Protein AF-A0A7S2C8V1-F1 (afdb_monomer_lite)

Foldseek 3Di:
DPPPHLLCCLAVPCLHVCVVVLVPDPAADEREDADDDPPVVVVSSVVSNCVRQNFDADPVGATHGPRSYAYEYEYPDDPVSVCRNVVVCVVVRHDPVRYDYHYDCRVPPVDDCQQQVKDKFWQWWQFLNDIDGDWDQDPVCNLRTDAHADWFFFADPNDTDIDGNPPDDPVRGPDDDQDDDHDGPDDDDPVRLQVQVPPPDDDDDDDDDDDDDPPDPCPDVCNVDDVVVVVVVVVDPPRTDDIDMDIDRSGHNDPDDDDGD

pLDDT: mean 87.23, std 15.44, range [31.08, 98.62]

Radius of gyration: 26.36 Å; chains: 1; bounding box: 55×41×74 Å

Organism: NCBI:txid327968

Structure (mmCIF, N/CA/C/O backbone):
data_AF-A0A7S2C8V1-F1
#
_entry.id   AF-A0A7S2C8V1-F1
#
loop_
_atom_site.group_PDB
_atom_site.id
_atom_site.type_symbol
_atom_site.label_atom_id
_atom_site.label_alt_id
_atom_site.label_comp_id
_atom_site.label_asym_id
_atom_site.label_entity_id
_atom_site.label_seq_id
_atom_site.pdbx_PDB_ins_code
_atom_site.Cartn_x
_atom_site.Cartn_y
_atom_site.Cartn_z
_atom_site.occupancy
_atom_site.B_iso_or_equiv
_atom_site.auth_seq_id
_atom_site.auth_comp_id
_atom_site.auth_asym_id
_atom_site.auth_atom_id
_atom_site.pdbx_PDB_model_num
ATOM 1 N N . SER A 1 1 ? -20.271 1.710 14.250 1.00 85.75 1 SER A N 1
ATOM 2 C CA . SER A 1 1 ? -20.978 1.846 15.547 1.00 85.75 1 SER A CA 1
ATOM 3 C C . SER A 1 1 ? -21.339 3.292 15.858 1.00 85.75 1 SER A C 1
ATOM 5 O O . SER A 1 1 ? -21.713 3.603 16.977 1.00 85.75 1 SER A O 1
ATOM 7 N N . ASP A 1 2 ? -21.262 4.165 14.867 1.00 90.56 2 ASP A N 1
ATOM 8 C CA . ASP A 1 2 ? -21.280 5.619 14.964 1.00 90.56 2 ASP A CA 1
ATOM 9 C C . ASP A 1 2 ? -22.398 6.229 14.110 1.00 90.56 2 ASP A C 1
ATOM 11 O O . ASP A 1 2 ? -22.375 7.411 13.810 1.00 90.56 2 ASP A O 1
ATOM 15 N N . SER A 1 3 ? -23.417 5.441 13.748 1.00 95.69 3 SER A N 1
ATOM 16 C CA . SER A 1 3 ? -24.571 5.935 12.985 1.00 95.69 3 SER A CA 1
ATOM 17 C C . SER A 1 3 ? -25.311 7.086 13.679 1.00 95.69 3 SER A C 1
ATOM 19 O O . SER A 1 3 ? -26.006 7.841 13.009 1.00 95.69 3 SER A O 1
ATOM 21 N N . TYR A 1 4 ? -25.182 7.201 15.007 1.00 95.75 4 TYR A N 1
ATOM 22 C CA . TYR A 1 4 ? -25.776 8.279 15.801 1.00 95.75 4 TYR A CA 1
ATOM 23 C C . TYR A 1 4 ? -24.785 8.834 16.829 1.00 95.75 4 TYR A C 1
ATOM 25 O O . TYR A 1 4 ? -24.512 10.026 16.838 1.00 95.75 4 TYR A O 1
ATOM 33 N N . ASP A 1 5 ? -24.250 7.967 17.696 1.00 97.00 5 ASP A N 1
ATOM 34 C CA . ASP A 1 5 ? -23.293 8.337 18.744 1.00 97.00 5 ASP A CA 1
ATOM 35 C C . ASP A 1 5 ? -22.413 7.128 19.091 1.00 97.00 5 ASP A C 1
ATOM 37 O O . ASP A 1 5 ? -22.879 6.121 19.639 1.00 97.00 5 ASP A O 1
ATOM 41 N N . ILE A 1 6 ? -21.131 7.226 18.743 1.00 97.69 6 ILE A N 1
ATOM 42 C CA . ILE A 1 6 ? -20.141 6.170 18.959 1.00 97.69 6 ILE A CA 1
ATOM 43 C C . ILE A 1 6 ? -19.819 5.944 20.437 1.00 97.69 6 ILE A C 1
ATOM 45 O O . ILE A 1 6 ? -19.605 4.800 20.845 1.00 97.69 6 ILE A O 1
ATOM 49 N N . PHE A 1 7 ? -19.808 6.997 21.255 1.00 97.88 7 PHE A N 1
ATOM 50 C CA . PHE A 1 7 ? -19.470 6.895 22.673 1.00 97.88 7 PHE A CA 1
ATOM 51 C C . PHE A 1 7 ? -20.599 6.217 23.430 1.00 97.88 7 PHE A C 1
ATOM 53 O O . PHE A 1 7 ? -20.355 5.252 24.159 1.00 97.88 7 PHE A O 1
ATOM 60 N N . LYS A 1 8 ? -21.842 6.627 23.152 1.00 97.69 8 LYS A N 1
ATOM 61 C CA . LYS A 1 8 ? -23.031 5.954 23.676 1.00 97.69 8 LYS A CA 1
ATOM 62 C C . LYS A 1 8 ? -23.061 4.482 23.277 1.00 97.69 8 LYS A C 1
ATOM 64 O O . LYS A 1 8 ? -23.311 3.618 24.117 1.00 97.69 8 LYS A O 1
ATOM 69 N N . ALA A 1 9 ? -22.756 4.173 22.015 1.00 98.00 9 ALA A N 1
ATOM 70 C CA . ALA A 1 9 ? -22.704 2.789 21.560 1.00 98.00 9 ALA A CA 1
ATOM 71 C C . ALA A 1 9 ? -21.662 1.962 22.330 1.00 98.00 9 ALA A C 1
ATOM 73 O O . ALA A 1 9 ? -21.952 0.832 22.721 1.00 98.00 9 ALA A O 1
ATOM 74 N N . CYS A 1 10 ? -20.479 2.522 22.591 1.00 98.06 10 CYS A N 1
ATOM 75 C CA . CYS A 1 10 ? -19.440 1.862 23.381 1.00 98.06 10 CYS A CA 1
ATOM 76 C C . CYS A 1 10 ? -19.853 1.656 24.844 1.00 98.06 10 CYS A C 1
ATOM 78 O O . CYS A 1 10 ? -19.675 0.559 25.371 1.00 98.06 10 CYS A O 1
ATOM 80 N N . GLU A 1 11 ? -20.418 2.672 25.497 1.00 97.75 11 GLU A N 1
ATOM 81 C CA . GLU A 1 11 ? -20.670 2.644 26.941 1.00 97.75 11 GLU A CA 1
ATOM 82 C C . GLU A 1 11 ? -21.986 1.959 27.321 1.00 97.75 11 GLU A C 1
ATOM 84 O O . GLU A 1 11 ? -22.010 1.151 28.254 1.00 97.75 11 GLU A O 1
ATOM 89 N N . GLU A 1 12 ? -23.078 2.269 26.625 1.00 98.00 12 GLU A N 1
ATOM 90 C CA . GLU A 1 12 ? -24.427 1.820 26.988 1.00 98.00 12 GLU A CA 1
ATOM 91 C C . GLU A 1 12 ? -24.833 0.536 26.263 1.00 98.00 12 GLU A C 1
ATOM 93 O O . GLU A 1 12 ? -25.509 -0.314 26.845 1.00 98.00 12 GLU A O 1
ATOM 98 N N . TYR A 1 13 ? -24.413 0.355 25.009 1.00 98.00 13 TYR A N 1
ATOM 99 C CA . TYR A 1 13 ? -24.810 -0.818 24.229 1.00 98.00 13 TYR A CA 1
ATOM 100 C C . TYR A 1 13 ? -23.779 -1.932 24.351 1.00 98.00 13 TYR A C 1
ATOM 102 O O . TYR A 1 13 ? -24.053 -2.940 24.997 1.00 98.00 13 TYR A O 1
ATOM 110 N N . TRP A 1 14 ? -22.579 -1.756 23.794 1.00 97.81 14 TRP A N 1
ATOM 111 C CA . TRP A 1 14 ? -21.550 -2.798 23.809 1.00 97.81 14 TRP A CA 1
ATOM 112 C C . TRP A 1 14 ? -21.059 -3.079 25.229 1.00 97.81 14 TRP A C 1
ATOM 114 O O . TRP A 1 14 ? -21.056 -4.225 25.658 1.00 97.81 14 TRP A O 1
ATOM 124 N N . GLY A 1 15 ? -20.704 -2.040 25.984 1.00 97.12 15 GLY A N 1
ATOM 125 C CA . GLY A 1 15 ? -20.150 -2.165 27.330 1.00 97.12 15 GLY A CA 1
ATOM 126 C C . GLY A 1 15 ? -21.162 -2.392 28.452 1.00 97.12 15 GLY A C 1
ATOM 127 O O . GLY A 1 15 ? -20.739 -2.591 29.588 1.00 97.12 15 GLY A O 1
ATOM 128 N N . THR A 1 16 ? -22.470 -2.366 28.166 1.00 97.44 16 THR A N 1
ATOM 129 C CA . THR A 1 16 ? -23.512 -2.602 29.180 1.00 97.44 16 THR A CA 1
ATOM 130 C C . THR A 1 16 ? -24.591 -3.558 28.663 1.00 97.44 16 THR A C 1
ATOM 132 O O . THR A 1 16 ? -24.552 -4.737 29.002 1.00 97.44 16 THR A O 1
ATOM 135 N N . ALA A 1 17 ? -25.524 -3.105 27.817 1.00 97.81 17 ALA A N 1
ATOM 136 C CA . ALA A 1 17 ? -26.705 -3.894 27.439 1.00 97.81 17 ALA A CA 1
ATOM 137 C C . ALA A 1 17 ? -26.384 -5.226 26.731 1.00 97.81 17 ALA A C 1
ATOM 139 O O . ALA A 1 17 ? -27.117 -6.201 26.872 1.00 97.81 17 ALA A O 1
ATOM 140 N N . LEU A 1 18 ? -25.292 -5.268 25.965 1.00 97.94 18 LEU A N 1
ATOM 141 C CA . LEU A 1 18 ? -24.879 -6.418 25.157 1.00 97.94 18 LEU A CA 1
ATOM 142 C C . LEU A 1 18 ? -23.576 -7.056 25.653 1.00 97.94 18 LEU A C 1
ATOM 144 O O . LEU A 1 18 ? -23.090 -7.997 25.022 1.00 97.94 18 LEU A O 1
ATOM 148 N N . LYS A 1 19 ? -23.020 -6.574 26.773 1.00 97.75 19 LYS A N 1
ATOM 149 C CA . LYS A 1 19 ? -21.709 -6.990 27.289 1.00 97.75 19 LYS A CA 1
ATOM 150 C C . LYS A 1 19 ? -21.642 -8.494 27.538 1.00 97.75 19 LYS A C 1
ATOM 152 O O . LYS A 1 19 ? -20.756 -9.158 27.010 1.00 97.75 19 LYS A O 1
ATOM 157 N N . ASP A 1 20 ? -22.635 -9.040 28.230 1.00 97.56 20 ASP A N 1
ATOM 158 C CA . ASP A 1 20 ? -22.738 -10.473 28.515 1.00 97.56 20 ASP A CA 1
ATOM 159 C C . ASP A 1 20 ? -22.695 -11.341 27.249 1.00 97.56 20 ASP A C 1
ATOM 161 O O . ASP A 1 20 ? -22.050 -12.387 27.217 1.00 97.56 20 ASP A O 1
ATOM 165 N N . ILE A 1 21 ? -23.367 -10.898 26.183 1.00 97.31 21 ILE A N 1
ATOM 166 C CA . ILE A 1 21 ? -23.404 -11.600 24.891 1.00 97.31 21 ILE A CA 1
ATOM 167 C C . ILE A 1 21 ? -22.055 -11.461 24.166 1.00 97.31 21 ILE A C 1
ATOM 169 O O . ILE A 1 21 ? -21.694 -12.306 23.344 1.00 97.31 21 ILE A O 1
ATOM 173 N N . ILE A 1 22 ? -21.310 -10.380 24.418 1.00 97.44 22 ILE A N 1
ATOM 174 C CA . ILE A 1 22 ? -19.956 -10.171 23.890 1.00 97.44 22 ILE A CA 1
ATOM 175 C C . ILE A 1 22 ? -18.944 -11.068 24.584 1.00 97.44 22 ILE A C 1
ATOM 177 O O . ILE A 1 22 ? -18.147 -11.699 23.901 1.00 97.44 22 ILE A O 1
ATOM 181 N N . GLU A 1 23 ? -19.001 -11.181 25.903 1.00 96.69 23 GLU A N 1
ATOM 182 C CA . GLU A 1 23 ? -18.036 -11.974 26.666 1.00 96.69 23 GLU A CA 1
ATOM 183 C C . GLU A 1 23 ? -18.240 -13.486 26.507 1.00 96.69 23 GLU A C 1
ATOM 185 O O . GLU A 1 23 ? -17.271 -14.238 26.556 1.00 96.69 23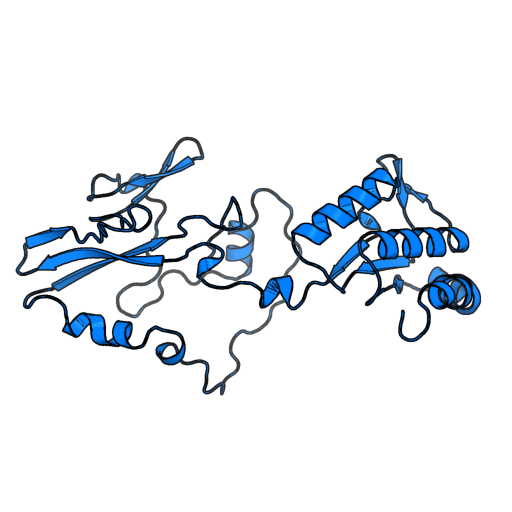 GLU A O 1
ATOM 190 N N . LYS A 1 24 ? -19.481 -13.943 26.287 1.00 96.19 24 LYS A N 1
ATOM 191 C CA . LYS A 1 24 ? -19.826 -15.377 26.239 1.00 96.19 24 LYS A CA 1
ATOM 192 C C . LYS A 1 24 ? -19.757 -16.015 24.844 1.00 96.19 24 LYS A C 1
ATOM 194 O O . LYS A 1 24 ? -19.999 -17.215 24.728 1.00 96.19 24 LYS A O 1
ATOM 199 N N . ARG A 1 25 ? -19.503 -15.252 23.775 1.00 94.44 25 ARG A N 1
ATOM 200 C CA . ARG A 1 25 ? -19.504 -15.789 22.398 1.00 94.44 25 ARG A CA 1
ATOM 201 C C . ARG A 1 25 ? -18.189 -16.486 22.045 1.00 94.44 25 ARG A C 1
ATOM 203 O O . ARG A 1 25 ? -17.130 -16.093 22.519 1.00 94.44 25 ARG A O 1
ATOM 210 N N . ASP A 1 26 ? -18.259 -17.437 21.118 1.00 94.12 26 ASP A N 1
ATOM 211 C CA . ASP A 1 26 ? -17.080 -17.992 20.446 1.00 94.12 26 ASP A CA 1
ATOM 212 C C . ASP A 1 26 ? -16.638 -17.047 19.314 1.00 94.12 26 ASP A C 1
ATOM 214 O O . ASP A 1 26 ? -17.145 -17.094 18.192 1.00 94.12 26 ASP A O 1
ATOM 218 N N . GLY A 1 27 ? -15.789 -16.079 19.663 1.00 93.06 27 GLY A N 1
ATOM 219 C CA . GLY A 1 27 ? -15.311 -15.019 18.775 1.00 93.06 27 GLY A CA 1
ATOM 220 C C . GLY A 1 27 ? -15.199 -13.671 19.486 1.00 93.06 27 GLY A C 1
ATOM 221 O O . GLY A 1 27 ? -15.244 -13.586 20.710 1.00 93.06 27 GLY A O 1
ATOM 222 N N . PHE A 1 28 ? -15.069 -12.588 18.718 1.00 94.62 28 PHE A N 1
ATOM 223 C CA . PHE A 1 28 ? -14.928 -11.243 19.276 1.00 94.62 28 PHE A CA 1
ATOM 224 C C . PHE A 1 28 ? -15.685 -10.186 18.474 1.00 94.62 28 PHE A C 1
ATOM 226 O O . PHE A 1 28 ? -15.916 -10.327 17.274 1.00 94.62 28 PHE A O 1
ATOM 233 N N . LEU A 1 29 ? -16.114 -9.123 19.158 1.00 97.62 29 LEU A N 1
ATOM 234 C CA . LEU A 1 29 ? -16.663 -7.930 18.519 1.00 97.62 29 LEU A CA 1
ATOM 235 C C . LEU A 1 29 ? -15.526 -7.063 17.984 1.00 97.62 29 LEU A C 1
ATOM 237 O O . LEU A 1 29 ? -14.569 -6.796 18.705 1.00 97.62 29 LEU A O 1
ATOM 241 N N . VAL A 1 30 ? -15.678 -6.534 16.773 1.00 98.06 30 VAL A N 1
ATOM 242 C CA . VAL A 1 30 ? -14.819 -5.457 16.275 1.00 98.06 30 VAL A CA 1
ATOM 243 C C . VAL A 1 30 ? -15.643 -4.179 16.180 1.00 98.06 30 VAL A C 1
ATOM 245 O O . VAL A 1 30 ? -16.539 -4.065 15.345 1.00 98.06 30 VAL A O 1
ATOM 248 N N . VAL A 1 31 ? -15.371 -3.225 17.067 1.00 98.25 31 VAL A N 1
ATOM 249 C CA . VAL A 1 31 ? -16.039 -1.922 17.077 1.00 98.25 31 VAL A CA 1
ATOM 250 C C . VAL A 1 31 ? -15.418 -1.045 15.996 1.00 98.25 31 VAL A C 1
ATOM 252 O O . VAL A 1 31 ? -14.205 -0.865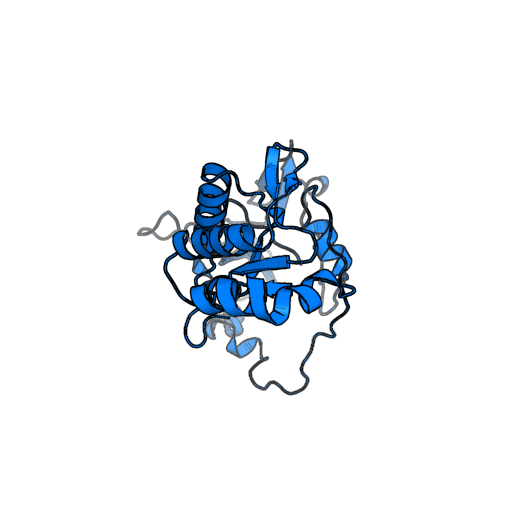 15.957 1.00 98.25 31 VAL A O 1
ATOM 255 N N . ARG A 1 32 ? -16.256 -0.491 15.120 1.00 98.25 32 ARG A N 1
ATOM 256 C CA . ARG A 1 32 ? -15.825 0.393 14.033 1.00 98.25 32 ARG A CA 1
ATOM 257 C C . ARG A 1 32 ? -16.358 1.812 14.234 1.00 98.25 32 ARG A C 1
ATOM 259 O O . ARG A 1 32 ? -17.559 2.007 14.011 1.00 98.25 32 ARG A O 1
ATOM 266 N N . PRO A 1 33 ? -15.538 2.774 14.677 1.00 96.19 33 PRO A N 1
ATOM 267 C CA . PRO A 1 33 ? -15.735 4.178 14.326 1.00 96.19 33 PRO A CA 1
ATOM 268 C C . PRO A 1 33 ? -15.507 4.389 12.817 1.00 96.19 33 PRO A C 1
ATOM 270 O O . PRO A 1 33 ? -14.600 3.795 12.232 1.00 96.19 33 PRO A O 1
ATOM 273 N N . ASP A 1 34 ? -16.355 5.198 12.187 1.00 94.56 34 ASP A N 1
ATOM 274 C CA . ASP A 1 34 ? -16.308 5.534 10.755 1.00 94.56 34 ASP A CA 1
ATOM 275 C C . ASP A 1 34 ? -16.452 7.050 10.512 1.00 94.56 34 ASP A C 1
ATOM 277 O O . ASP A 1 34 ? -16.764 7.491 9.411 1.00 94.56 34 ASP A O 1
ATOM 281 N N . SER A 1 35 ? -16.243 7.838 11.567 1.00 92.56 35 SER A N 1
ATOM 282 C CA . SER A 1 35 ? -16.272 9.297 11.590 1.00 92.56 35 SER A CA 1
ATOM 283 C C . SER A 1 35 ? -15.513 9.815 12.818 1.00 92.56 35 SER A C 1
ATOM 285 O O . SER A 1 35 ? -15.306 9.074 13.783 1.00 92.56 35 SER A O 1
ATOM 287 N N . GLY A 1 36 ? -15.118 11.091 12.799 1.00 92.25 36 GLY A N 1
ATOM 288 C CA . GLY A 1 36 ? -14.402 11.761 13.892 1.00 92.25 36 GLY A CA 1
ATOM 289 C C . GLY A 1 36 ? -12.932 12.049 13.578 1.00 92.25 36 GLY A C 1
ATOM 290 O O . GLY A 1 36 ? -12.367 11.540 12.616 1.00 92.25 36 GLY A O 1
ATOM 291 N N . GLU A 1 37 ? -12.309 12.891 14.402 1.00 95.94 37 GLU A N 1
ATOM 292 C CA . GLU A 1 37 ? -10.947 13.380 14.160 1.00 95.94 37 GLU A CA 1
ATOM 293 C C . GLU A 1 37 ? -9.879 12.351 14.552 1.00 95.94 37 GLU A C 1
ATOM 295 O O . GLU A 1 37 ? -9.848 11.853 15.686 1.00 95.94 37 GLU A O 1
ATOM 300 N N . LEU A 1 38 ? -8.962 12.069 13.625 1.00 96.19 38 LEU A N 1
ATOM 301 C CA . LEU A 1 38 ? -7.790 11.231 13.871 1.00 96.19 38 LEU A CA 1
ATOM 302 C C . LEU A 1 38 ? -6.665 12.045 14.541 1.00 96.19 38 LEU A C 1
ATOM 304 O O . LEU A 1 38 ? -6.486 13.218 14.221 1.00 96.19 38 LEU A O 1
ATOM 308 N N . PRO A 1 39 ? -5.882 11.444 15.457 1.00 96.56 39 PRO A N 1
ATOM 309 C CA . PRO A 1 39 ? -6.009 10.082 15.989 1.00 96.56 39 PRO A CA 1
ATOM 310 C C . PRO A 1 39 ? -6.981 9.985 17.185 1.00 96.56 39 PRO A C 1
ATOM 312 O O . PRO A 1 39 ? -7.224 8.896 17.706 1.00 96.56 39 PRO A O 1
ATOM 315 N N . THR A 1 40 ? -7.532 11.116 17.634 1.00 97.50 40 THR A N 1
ATOM 316 C CA . THR A 1 40 ? -8.288 11.270 18.886 1.00 97.50 40 THR A CA 1
ATOM 317 C C . THR A 1 40 ? -9.458 10.302 19.022 1.00 97.50 40 THR A C 1
ATOM 319 O O . THR A 1 40 ? -9.634 9.710 20.088 1.00 97.50 40 THR A O 1
ATOM 322 N N . ILE A 1 41 ? -10.237 10.097 17.957 1.00 97.88 41 ILE A N 1
ATOM 323 C CA . ILE A 1 41 ? -11.411 9.220 17.998 1.00 97.88 41 ILE A CA 1
ATOM 324 C C . ILE A 1 41 ? -11.050 7.781 18.382 1.00 97.88 41 ILE A C 1
ATOM 326 O O . ILE A 1 41 ? -11.748 7.158 19.181 1.00 97.88 41 ILE A O 1
ATOM 330 N N . VAL A 1 42 ? -9.920 7.272 17.883 1.00 98.25 42 VAL A N 1
ATOM 331 C CA . VAL A 1 42 ? -9.440 5.919 18.185 1.00 98.25 42 VAL A CA 1
ATOM 332 C C . VAL A 1 42 ? -9.134 5.794 19.674 1.00 98.25 42 VAL A C 1
ATOM 334 O O . VAL A 1 42 ? -9.606 4.861 20.323 1.00 98.25 42 VAL A O 1
ATOM 337 N N . LEU A 1 43 ? -8.395 6.757 20.232 1.00 98.50 43 LEU A N 1
ATOM 338 C CA . LEU A 1 43 ? -8.044 6.758 21.653 1.00 98.50 43 LEU A CA 1
ATOM 339 C C . LEU A 1 43 ? -9.287 6.853 22.538 1.00 98.50 43 LEU A C 1
ATOM 341 O O . LEU A 1 43 ? -9.413 6.104 23.502 1.00 98.50 43 LEU A O 1
ATOM 345 N N . GLN A 1 44 ? -10.236 7.720 22.188 1.00 98.44 44 GLN A N 1
ATOM 346 C CA . GLN A 1 44 ? -11.479 7.857 22.943 1.00 98.44 44 GLN A CA 1
ATOM 347 C C . GLN A 1 44 ? -12.301 6.566 22.923 1.00 98.44 44 GLN A C 1
ATOM 349 O O . GLN A 1 44 ? -12.801 6.154 23.966 1.00 98.44 44 GLN A O 1
ATOM 354 N N . VAL A 1 45 ? -12.412 5.894 21.772 1.00 98.56 45 VAL A N 1
ATOM 355 C CA . VAL A 1 45 ? -13.099 4.596 21.681 1.00 98.56 45 VAL A CA 1
ATOM 356 C C . VAL A 1 45 ? -12.399 3.545 22.545 1.00 98.56 45 VAL A C 1
ATOM 358 O O . VAL A 1 45 ? -13.076 2.838 23.291 1.00 98.56 45 VAL A O 1
ATOM 361 N N . LEU A 1 46 ? -11.065 3.464 22.505 1.00 98.62 46 LEU A N 1
ATOM 362 C CA . LEU A 1 46 ? -10.302 2.527 23.336 1.00 98.62 46 LEU A CA 1
ATOM 363 C C . LEU A 1 46 ? -10.532 2.770 24.832 1.00 98.62 46 LEU A C 1
ATOM 365 O O . LEU A 1 46 ? -10.876 1.830 25.545 1.00 98.62 46 LEU A O 1
ATOM 369 N N . GLU A 1 47 ? -10.428 4.018 25.296 1.00 98.56 47 GLU A N 1
ATOM 370 C CA . GLU A 1 47 ? -10.658 4.374 26.704 1.00 98.56 47 GLU A CA 1
ATOM 371 C C . GLU A 1 47 ? -12.096 4.059 27.148 1.00 98.56 47 GLU A C 1
ATOM 373 O O . GLU A 1 47 ? -12.325 3.519 28.231 1.00 98.56 47 GLU A O 1
ATOM 378 N N . LYS A 1 48 ? -13.086 4.330 26.292 1.00 98.50 48 LYS A N 1
ATOM 379 C CA . LYS A 1 48 ? -14.504 4.062 26.578 1.00 98.50 48 LYS A CA 1
ATOM 380 C C . LYS A 1 48 ? -14.795 2.570 26.702 1.00 98.50 48 LYS A C 1
ATOM 382 O O . LYS A 1 48 ? -15.496 2.150 27.623 1.00 98.50 48 LYS A O 1
ATOM 387 N N . LEU A 1 49 ? -14.240 1.761 25.800 1.00 98.56 49 LEU A N 1
ATOM 388 C CA . LEU A 1 49 ? -14.361 0.307 25.873 1.00 98.56 49 LEU A CA 1
ATOM 389 C C . LEU A 1 49 ? -13.620 -0.242 27.094 1.00 98.56 49 LEU A C 1
ATOM 391 O O . LEU A 1 49 ? -14.179 -1.050 27.830 1.00 98.56 49 LEU A O 1
ATOM 395 N N . ALA A 1 50 ? -12.415 0.243 27.370 1.00 98.38 50 ALA A N 1
ATOM 396 C CA . ALA A 1 50 ? -11.634 -0.158 28.531 1.00 98.38 50 ALA A CA 1
ATOM 397 C C . ALA A 1 50 ? -12.311 0.182 29.862 1.00 98.38 50 ALA A C 1
ATOM 399 O O . ALA A 1 50 ? -12.300 -0.636 30.777 1.00 98.38 50 ALA A O 1
ATOM 400 N N . GLY A 1 51 ? -12.997 1.323 29.959 1.00 98.19 51 GLY A N 1
ATOM 401 C CA . GLY A 1 51 ? -13.794 1.671 31.137 1.00 98.19 51 GLY A CA 1
ATOM 402 C C . GLY A 1 51 ? -14.941 0.691 31.427 1.00 98.19 51 GLY A C 1
ATOM 403 O O . GLY A 1 51 ? -15.417 0.622 32.559 1.00 98.19 51 GLY A O 1
ATOM 404 N N . LYS A 1 52 ? -15.388 -0.088 30.431 1.00 98.19 52 LYS A N 1
ATOM 405 C CA . LYS A 1 52 ? -16.483 -1.065 30.568 1.00 98.19 52 LYS A CA 1
ATOM 406 C C . LYS A 1 52 ? -16.012 -2.511 30.616 1.00 98.19 52 LYS A C 1
ATOM 408 O O . LYS A 1 52 ? -16.565 -3.303 31.377 1.00 98.19 52 LYS A O 1
ATOM 413 N N . PHE A 1 53 ? -15.021 -2.863 29.808 1.00 97.75 53 PHE A N 1
ATOM 414 C CA . PHE A 1 53 ? -14.496 -4.221 29.666 1.00 97.75 53 PHE A CA 1
ATOM 415 C C . PHE A 1 53 ? -13.222 -4.465 30.486 1.00 97.75 53 PHE A C 1
ATOM 417 O O . PHE A 1 53 ? -12.842 -5.614 30.688 1.00 97.75 53 PHE A O 1
ATOM 424 N N . GLY A 1 54 ? -12.582 -3.407 30.982 1.00 97.69 54 GLY A N 1
ATOM 425 C CA . GLY A 1 54 ? -11.252 -3.471 31.574 1.00 97.69 54 GLY A CA 1
ATOM 426 C C . GLY A 1 54 ? -10.154 -3.634 30.522 1.00 97.69 54 GLY A C 1
ATOM 427 O O . GLY A 1 54 ? -10.393 -3.612 29.312 1.00 97.69 54 GLY A O 1
ATOM 428 N N . THR A 1 55 ? -8.930 -3.812 31.009 1.00 97.88 55 THR A N 1
ATOM 429 C CA . THR A 1 55 ? -7.748 -4.102 30.194 1.00 97.88 55 THR A CA 1
ATOM 430 C C . THR A 1 55 ? -6.939 -5.217 30.830 1.00 97.88 55 THR A C 1
ATOM 432 O O . THR A 1 55 ? -6.919 -5.366 32.051 1.00 97.88 55 THR A O 1
ATOM 435 N N . VAL A 1 56 ? -6.215 -5.951 29.998 1.00 96.06 56 VAL A N 1
ATOM 436 C CA . VAL A 1 56 ? -5.096 -6.799 30.399 1.00 96.06 56 VAL A CA 1
ATOM 437 C C . VAL A 1 56 ? -3.794 -6.138 29.956 1.00 96.06 56 VAL A C 1
ATOM 439 O O . VAL A 1 56 ? -3.788 -5.320 29.034 1.00 96.06 56 VAL A O 1
ATOM 442 N N . GLU A 1 57 ? -2.695 -6.469 30.618 1.00 95.19 57 GLU A N 1
ATOM 443 C CA . GLU A 1 57 ? -1.370 -6.014 30.204 1.00 95.19 57 GLU A CA 1
ATOM 444 C C . GLU A 1 57 ? -0.811 -6.969 29.142 1.00 95.19 57 GLU A C 1
ATOM 446 O O . GLU A 1 57 ? -0.864 -8.192 29.298 1.00 95.19 57 GLU A O 1
ATOM 451 N N . SER A 1 58 ? -0.318 -6.423 28.032 1.00 93.75 58 SER A N 1
ATOM 452 C CA . SER A 1 58 ? 0.393 -7.196 27.014 1.00 93.75 58 SER A CA 1
ATOM 453 C C . SER A 1 58 ? 1.789 -7.605 27.501 1.00 93.75 58 SER A C 1
ATOM 455 O O . SER A 1 58 ? 2.331 -7.049 28.452 1.00 93.75 58 SER A O 1
ATOM 457 N N . SER A 1 59 ? 2.446 -8.529 26.792 1.00 93.69 59 SER A N 1
ATOM 458 C CA . SER A 1 59 ? 3.805 -8.988 27.133 1.00 93.69 59 SER A CA 1
ATOM 459 C C . SER A 1 59 ? 4.879 -7.890 27.107 1.00 93.69 59 SER A C 1
ATOM 461 O O . SER A 1 59 ? 5.987 -8.108 27.586 1.00 93.69 59 SER A O 1
ATOM 463 N N . ASN A 1 60 ? 4.582 -6.736 26.509 1.00 94.00 60 ASN A N 1
ATOM 464 C CA . ASN A 1 60 ? 5.457 -5.568 26.430 1.00 94.00 60 ASN A CA 1
ATOM 465 C C . ASN A 1 60 ? 4.955 -4.370 27.262 1.00 94.00 60 ASN A C 1
ATOM 467 O O . ASN A 1 60 ? 5.461 -3.268 27.066 1.00 94.00 60 ASN A O 1
ATOM 471 N N . GLY A 1 61 ? 3.996 -4.571 28.175 1.00 95.81 61 GLY A N 1
ATOM 472 C CA . GLY A 1 61 ? 3.587 -3.561 29.160 1.00 95.81 61 GLY A CA 1
ATOM 473 C C . GLY A 1 61 ? 2.561 -2.531 28.673 1.00 95.81 61 GLY A C 1
ATOM 474 O O . GLY A 1 61 ? 2.455 -1.456 29.257 1.00 95.81 61 GLY A O 1
ATOM 475 N N . TYR A 1 62 ? 1.821 -2.814 27.597 1.00 98.25 62 TYR A N 1
ATOM 476 C CA . TYR A 1 62 ? 0.800 -1.914 27.049 1.00 98.25 62 TYR A CA 1
ATOM 477 C C . TYR A 1 62 ? -0.616 -2.408 27.382 1.00 98.25 62 TYR A C 1
ATOM 479 O O . TYR A 1 62 ? -0.868 -3.605 27.533 1.00 98.25 62 TYR A O 1
ATOM 487 N N . LYS A 1 63 ? -1.573 -1.478 27.448 1.00 98.56 63 LYS A N 1
ATOM 488 C CA . LYS A 1 63 ? -2.998 -1.763 27.645 1.00 98.56 63 LYS A CA 1
ATOM 489 C C . LYS A 1 63 ? -3.555 -2.543 26.454 1.00 98.56 63 LYS A C 1
ATOM 491 O O . LYS A 1 63 ? -3.490 -2.088 25.307 1.00 98.56 63 LYS A O 1
ATOM 496 N N . LEU A 1 64 ? -4.163 -3.690 26.729 1.00 98.50 64 LEU A N 1
ATOM 497 C CA . LEU A 1 64 ? -4.829 -4.549 25.755 1.00 98.50 64 LEU A CA 1
ATOM 498 C C . LEU A 1 64 ? -6.270 -4.815 26.198 1.00 98.50 64 LEU A C 1
ATOM 500 O O . LEU A 1 64 ? -6.526 -5.174 27.343 1.00 98.50 64 LEU A O 1
ATOM 504 N N . LEU A 1 65 ? -7.230 -4.649 25.296 1.00 98.31 65 LEU A N 1
ATOM 505 C CA . LEU A 1 65 ? -8.620 -5.019 25.540 1.00 98.31 65 LEU A CA 1
ATOM 506 C C . LEU A 1 65 ? -8.745 -6.545 25.688 1.00 98.31 65 LEU A C 1
ATOM 508 O O . LEU A 1 65 ? -7.979 -7.299 25.066 1.00 98.31 65 LEU A O 1
ATOM 512 N N . PRO A 1 66 ? -9.725 -7.046 26.461 1.00 96.94 66 PRO A N 1
ATOM 513 C CA . PRO A 1 66 ? -9.930 -8.484 26.588 1.00 96.94 66 PRO A CA 1
ATOM 514 C C . PRO A 1 66 ? -10.195 -9.129 25.218 1.00 96.94 66 PRO A C 1
ATOM 516 O O . PRO A 1 66 ? -10.710 -8.460 24.319 1.00 96.94 66 PRO A O 1
ATOM 519 N N . PRO A 1 67 ? -9.858 -10.418 25.018 1.00 95.88 67 PRO A N 1
ATOM 520 C CA . PRO A 1 67 ? -9.901 -11.065 23.701 1.00 95.88 67 PRO A CA 1
ATOM 521 C C . PRO A 1 67 ? -11.246 -10.987 22.968 1.00 95.88 67 PRO A C 1
ATOM 523 O O . PRO A 1 67 ? -11.267 -11.078 21.748 1.00 95.88 67 PRO A O 1
ATOM 526 N N . CYS A 1 68 ? -12.353 -10.792 23.689 1.00 96.81 68 CYS A N 1
ATOM 527 C CA . CYS A 1 68 ? -13.705 -10.701 23.140 1.00 96.81 68 CYS A CA 1
ATOM 528 C C . CYS A 1 68 ? -14.018 -9.375 22.421 1.00 96.81 68 CYS A C 1
ATOM 530 O O . CYS A 1 68 ? -15.089 -9.265 21.814 1.00 96.81 68 CYS A O 1
ATOM 532 N N . ILE A 1 69 ? -13.131 -8.369 22.461 1.00 98.06 69 ILE A N 1
ATOM 533 C CA . ILE A 1 69 ? -13.383 -7.073 21.820 1.00 98.06 69 ILE A CA 1
ATOM 534 C C . ILE A 1 69 ? -12.125 -6.404 21.254 1.00 98.06 69 ILE A C 1
ATOM 536 O O . ILE A 1 69 ? -11.079 -6.340 21.894 1.00 98.06 69 ILE A O 1
ATOM 540 N N . ARG A 1 70 ? -12.234 -5.878 20.033 1.00 98.12 70 ARG A N 1
ATOM 541 C CA . ARG A 1 70 ? -11.195 -5.130 19.310 1.00 98.12 70 ARG A CA 1
ATOM 542 C C . ARG A 1 70 ? -11.802 -3.932 18.585 1.00 98.12 70 ARG A C 1
ATOM 544 O O . ARG A 1 70 ? -13.023 -3.778 18.549 1.00 98.12 70 ARG A O 1
ATOM 551 N N . VAL A 1 71 ? -10.955 -3.094 17.997 1.00 98.44 71 VAL A N 1
ATOM 552 C CA . VAL A 1 71 ? -11.358 -1.915 17.221 1.00 98.44 71 VAL A CA 1
ATOM 553 C C . VAL A 1 71 ? -10.850 -2.038 15.783 1.00 98.44 71 VAL A C 1
ATOM 555 O O . VAL A 1 71 ? -9.791 -2.612 15.534 1.00 98.44 71 VAL A O 1
ATOM 558 N N . ILE A 1 72 ? -11.602 -1.501 14.823 1.00 98.38 72 ILE A N 1
ATOM 559 C CA . ILE A 1 72 ? -11.120 -1.242 13.462 1.00 98.38 72 ILE A CA 1
ATOM 560 C C . ILE A 1 72 ? -11.397 0.213 13.092 1.00 98.38 72 ILE A C 1
ATOM 562 O O . ILE A 1 72 ? -12.547 0.641 13.141 1.00 98.38 72 ILE A O 1
ATOM 566 N N . GLN A 1 73 ? -10.369 0.963 12.700 1.00 97.94 73 GLN A N 1
ATOM 567 C CA . GLN A 1 73 ? -10.543 2.299 12.122 1.00 97.94 73 GLN A CA 1
ATOM 568 C C . GLN A 1 73 ? -10.558 2.168 10.599 1.00 97.94 73 GLN A C 1
ATOM 570 O O . GLN A 1 73 ? -9.593 1.681 10.008 1.00 97.94 73 GLN A O 1
ATOM 575 N N . GLY A 1 74 ? -11.671 2.553 9.974 1.00 95.62 74 GLY A N 1
ATOM 576 C CA . GLY A 1 74 ? -11.860 2.465 8.520 1.00 95.62 74 GLY A CA 1
ATOM 577 C C . GLY A 1 74 ? -11.899 3.813 7.800 1.00 95.62 74 GLY A C 1
ATOM 578 O O . GLY A 1 74 ? -11.655 3.870 6.595 1.00 95.62 74 GLY A O 1
ATOM 579 N N . ASP A 1 75 ? -12.206 4.885 8.530 1.00 95.19 75 ASP A N 1
ATOM 580 C CA . ASP A 1 75 ? -12.332 6.229 7.976 1.00 95.19 75 ASP A CA 1
ATOM 581 C C . ASP A 1 75 ? -10.999 6.986 8.028 1.00 95.19 75 ASP A C 1
ATOM 583 O O . ASP A 1 75 ? -10.219 6.826 8.969 1.00 95.19 75 ASP A O 1
ATOM 587 N N . GLY A 1 76 ? -10.730 7.782 6.993 1.00 93.31 76 GLY A N 1
ATOM 588 C CA . GLY A 1 76 ? -9.538 8.631 6.909 1.00 93.31 76 GLY A CA 1
ATOM 589 C C . GLY A 1 76 ? -8.187 7.910 6.785 1.00 93.31 76 GLY A C 1
ATOM 590 O O . GLY A 1 76 ? -7.160 8.577 6.843 1.00 93.31 76 GLY A O 1
ATOM 591 N N . ILE A 1 77 ? -8.152 6.583 6.598 1.00 96.69 77 ILE A N 1
ATOM 592 C CA . ILE A 1 77 ? -6.891 5.827 6.647 1.00 96.69 77 ILE A CA 1
ATOM 593 C C . ILE A 1 77 ? -6.075 5.927 5.354 1.00 96.69 77 ILE A C 1
ATOM 595 O O . ILE A 1 77 ? -6.448 5.365 4.323 1.00 96.69 77 ILE A O 1
ATOM 599 N N . ASP A 1 78 ? -4.903 6.542 5.457 1.00 93.50 78 ASP A N 1
ATOM 600 C CA . ASP A 1 78 ? -3.764 6.490 4.537 1.00 93.50 78 ASP A CA 1
ATOM 601 C C . ASP A 1 78 ? -2.439 6.166 5.267 1.00 93.50 78 ASP A C 1
ATOM 603 O O . ASP A 1 78 ? -2.419 5.977 6.485 1.00 93.50 78 ASP A O 1
ATOM 607 N N . ILE A 1 79 ? -1.319 6.112 4.535 1.00 90.31 79 ILE A N 1
ATOM 608 C CA . ILE A 1 79 ? -0.003 5.769 5.103 1.00 90.31 79 ILE A CA 1
ATOM 609 C C . ILE A 1 79 ? 0.441 6.698 6.249 1.00 90.31 79 ILE A C 1
ATOM 611 O O . ILE A 1 79 ? 1.094 6.236 7.179 1.00 90.31 79 ILE A O 1
ATOM 615 N N . PHE A 1 80 ? 0.067 7.979 6.211 1.00 91.19 80 PHE A N 1
ATOM 616 C CA . PHE A 1 80 ? 0.473 8.974 7.203 1.00 91.19 80 PHE A CA 1
ATOM 617 C C . PHE A 1 80 ? -0.405 8.885 8.449 1.00 91.19 80 PHE A C 1
ATOM 619 O O . PHE A 1 80 ? 0.085 8.933 9.576 1.00 91.19 80 PHE A O 1
ATOM 626 N N . SER A 1 81 ? -1.711 8.691 8.257 1.00 95.31 81 SER A N 1
ATOM 627 C CA . SER A 1 81 ? -2.644 8.480 9.363 1.00 95.31 81 SER A CA 1
ATOM 628 C C . SER A 1 81 ? -2.338 7.194 10.144 1.00 95.31 81 SER A C 1
ATOM 630 O O . SER A 1 81 ? -2.512 7.175 11.359 1.00 95.31 81 SER A O 1
ATOM 632 N N . LEU A 1 82 ? -1.828 6.140 9.485 1.00 95.25 82 LEU A N 1
ATOM 633 C CA . LEU A 1 82 ? -1.395 4.909 10.155 1.00 95.25 82 LEU A CA 1
ATOM 634 C C . LEU A 1 82 ? -0.293 5.199 11.177 1.00 95.25 82 LEU A C 1
ATOM 636 O O . LEU A 1 82 ? -0.416 4.811 12.339 1.00 95.25 82 LEU A O 1
ATOM 640 N N . GLU A 1 83 ? 0.759 5.903 10.753 1.00 94.31 83 GLU A N 1
ATOM 641 C CA . GLU A 1 83 ? 1.867 6.304 11.626 1.00 94.31 83 GLU A CA 1
ATOM 642 C C . GLU A 1 83 ? 1.374 7.199 12.767 1.00 94.31 83 GLU A C 1
ATOM 644 O O . GLU A 1 83 ? 1.681 6.945 13.931 1.00 94.31 83 GLU A O 1
ATOM 649 N N . MET A 1 84 ? 0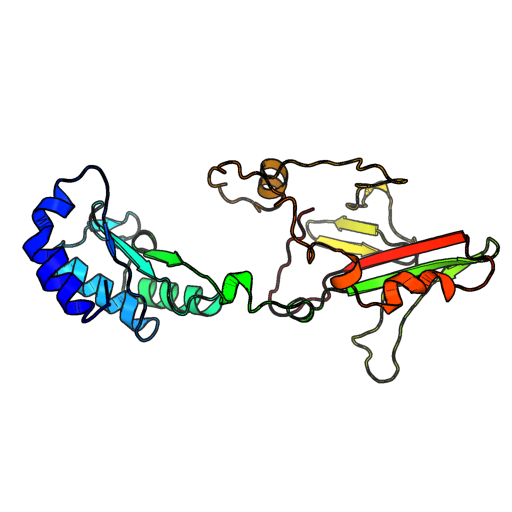.536 8.189 12.447 1.00 96.88 84 MET A N 1
ATOM 650 C CA . MET A 1 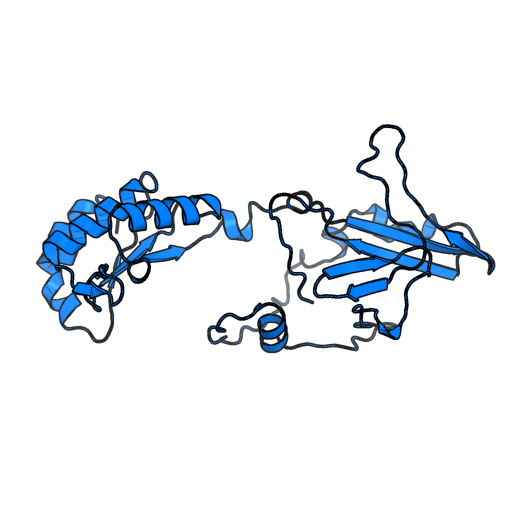84 ? -0.052 9.108 13.421 1.00 96.88 84 MET A CA 1
ATOM 651 C C . MET A 1 84 ? -0.860 8.378 14.505 1.00 96.88 84 MET A C 1
ATOM 653 O O . MET A 1 84 ? -0.680 8.639 15.694 1.00 96.88 84 MET A O 1
ATOM 657 N N . ILE A 1 85 ? -1.741 7.451 14.116 1.00 98.12 85 ILE A N 1
ATOM 658 C CA . ILE A 1 85 ? -2.591 6.704 15.053 1.00 98.12 85 ILE A CA 1
ATOM 659 C C . ILE A 1 85 ? -1.747 5.762 15.909 1.00 98.12 85 ILE A C 1
ATOM 661 O O . ILE A 1 85 ? -1.911 5.741 17.127 1.00 98.12 85 ILE A O 1
ATOM 665 N N . LEU A 1 86 ? -0.836 4.999 15.299 1.00 98.06 86 LEU A N 1
ATOM 666 C CA . LEU A 1 86 ? 0.019 4.064 16.034 1.00 98.06 86 LEU A CA 1
ATOM 667 C C . LEU A 1 86 ? 0.969 4.792 16.994 1.00 98.06 86 LEU A C 1
ATOM 669 O O . LEU A 1 86 ? 1.179 4.317 18.111 1.00 98.06 86 LEU A O 1
ATOM 673 N N . GLY A 1 87 ? 1.495 5.953 16.596 1.00 97.94 87 GLY A N 1
ATOM 674 C CA . GLY A 1 87 ? 2.283 6.831 17.461 1.00 97.94 87 GLY A CA 1
ATOM 675 C C . GLY A 1 87 ? 1.481 7.297 18.675 1.00 97.94 87 GLY A C 1
ATOM 676 O O . GLY A 1 87 ? 1.896 7.067 19.810 1.00 97.94 87 GLY A O 1
ATOM 677 N N . ALA A 1 88 ? 0.283 7.839 18.448 1.00 98.31 88 ALA A N 1
ATOM 678 C CA . ALA A 1 88 ? -0.596 8.298 19.521 1.00 98.31 88 ALA A CA 1
ATOM 679 C C . ALA A 1 88 ? -1.041 7.155 20.455 1.00 98.31 88 ALA A C 1
ATOM 681 O O . ALA A 1 88 ? -1.087 7.323 21.674 1.00 98.31 88 ALA A O 1
ATOM 682 N N . MET A 1 89 ? -1.327 5.967 19.911 1.00 98.44 89 MET A N 1
ATOM 683 C CA . MET A 1 89 ? -1.619 4.771 20.708 1.00 98.44 89 MET A CA 1
ATOM 684 C C . MET A 1 89 ? -0.436 4.386 21.591 1.00 98.44 89 MET A C 1
ATOM 686 O O . MET A 1 89 ? -0.621 4.152 22.784 1.00 98.44 89 MET A O 1
ATOM 690 N N . LYS A 1 90 ? 0.774 4.353 21.026 1.00 98.19 90 LYS A N 1
ATOM 691 C CA . LYS A 1 90 ? 1.994 4.033 21.767 1.00 98.19 90 LYS A CA 1
ATOM 692 C C . LYS A 1 90 ? 2.224 5.019 22.914 1.00 98.19 90 LYS A C 1
ATOM 694 O O . LYS A 1 90 ? 2.479 4.583 24.032 1.00 98.19 90 LYS A O 1
ATOM 699 N N . GLU A 1 91 ? 2.099 6.321 22.662 1.00 98.25 91 GLU A N 1
ATOM 700 C CA . GLU A 1 91 ? 2.244 7.371 23.684 1.00 98.25 91 GLU A CA 1
ATOM 701 C C . GLU A 1 91 ? 1.196 7.254 24.798 1.00 98.25 91 GLU A C 1
ATOM 703 O O . GLU A 1 91 ? 1.512 7.421 25.974 1.00 98.25 91 GLU A O 1
ATOM 708 N N . ALA A 1 92 ? -0.038 6.889 24.445 1.00 98.12 92 ALA A N 1
ATOM 709 C CA . ALA A 1 92 ? -1.125 6.656 25.393 1.00 98.12 92 ALA A CA 1
ATOM 710 C C . ALA A 1 92 ? -1.078 5.268 26.076 1.00 98.12 92 ALA A C 1
ATOM 712 O O . ALA A 1 92 ? -1.996 4.912 26.827 1.00 98.12 92 ALA A O 1
ATOM 713 N N . GLY A 1 93 ? -0.029 4.476 25.825 1.00 98.06 93 GLY A N 1
ATOM 714 C CA . GLY A 1 93 ? 0.186 3.165 26.436 1.00 98.06 93 GLY A CA 1
ATOM 715 C C . GLY A 1 93 ? -0.750 2.071 25.921 1.00 98.06 93 GLY A C 1
ATOM 716 O O . GLY A 1 93 ? -1.014 1.117 26.646 1.00 98.06 93 GLY A O 1
ATOM 717 N N . TRP A 1 94 ? -1.273 2.186 24.699 1.00 98.62 94 TRP A N 1
ATOM 718 C CA . TRP A 1 94 ? -2.130 1.186 24.055 1.00 98.62 94 TRP A CA 1
ATOM 719 C C . TRP A 1 94 ? -1.335 0.221 23.173 1.00 98.62 94 TRP A C 1
ATOM 721 O O . TRP A 1 94 ? -0.503 0.634 22.367 1.00 98.62 94 TRP A O 1
ATOM 731 N N . ALA A 1 95 ? -1.633 -1.076 23.279 1.00 98.19 95 ALA A N 1
ATOM 732 C CA . ALA A 1 95 ? -1.056 -2.090 22.402 1.00 98.19 95 ALA A CA 1
ATOM 733 C C . ALA A 1 95 ? -1.645 -1.971 20.987 1.00 98.19 95 ALA A C 1
ATOM 735 O O . ALA A 1 95 ? -2.862 -1.811 20.835 1.00 98.19 95 ALA A O 1
ATOM 736 N N . ALA A 1 96 ? -0.805 -2.100 19.955 1.00 97.44 96 ALA A N 1
ATOM 737 C CA . ALA A 1 96 ? -1.239 -2.065 18.554 1.00 97.44 96 ALA A CA 1
ATOM 738 C C . ALA A 1 96 ? -2.221 -3.204 18.216 1.00 97.44 96 ALA A C 1
ATOM 740 O O . ALA A 1 96 ? -3.129 -3.012 17.416 1.00 97.44 96 ALA A O 1
ATOM 741 N N . ASP A 1 97 ? -2.117 -4.344 18.907 1.00 96.75 97 ASP A N 1
ATOM 742 C CA . ASP A 1 97 ? -3.008 -5.509 18.814 1.00 96.75 97 ASP A CA 1
ATOM 743 C C . ASP A 1 97 ? -4.495 -5.204 19.071 1.00 96.75 97 ASP A C 1
ATOM 745 O O . ASP A 1 97 ? -5.361 -6.033 18.783 1.00 96.75 97 ASP A O 1
ATOM 749 N N . ASN A 1 98 ? -4.816 -4.035 19.635 1.00 98.00 98 ASN A N 1
ATOM 750 C CA . ASN A 1 98 ? -6.197 -3.589 19.805 1.00 98.00 98 ASN A CA 1
ATOM 751 C C . ASN A 1 98 ? -6.869 -3.168 18.496 1.00 98.00 98 ASN A C 1
ATOM 753 O O . ASN A 1 98 ? -8.102 -3.148 18.444 1.00 98.00 98 ASN A O 1
ATOM 757 N N . LEU A 1 99 ? -6.085 -2.788 17.485 1.00 97.56 99 LEU A N 1
ATOM 758 C CA . LEU A 1 99 ? -6.567 -2.041 16.335 1.00 97.56 99 LEU A CA 1
ATOM 759 C C . LEU A 1 99 ? -6.204 -2.722 15.014 1.00 97.56 99 LEU A C 1
ATOM 761 O O . LEU A 1 99 ? -5.047 -3.022 14.735 1.00 97.56 99 LEU A O 1
ATOM 765 N N . ALA A 1 100 ? -7.212 -2.892 14.166 1.00 97.69 100 ALA A N 1
ATOM 766 C CA . ALA A 1 100 ? -7.034 -3.125 12.741 1.00 97.69 100 ALA A CA 1
ATOM 767 C C . ALA A 1 100 ? -7.336 -1.843 11.950 1.00 97.69 100 ALA A C 1
ATOM 769 O O . ALA A 1 100 ? -8.033 -0.946 12.427 1.00 97.69 100 ALA A O 1
ATOM 770 N N . PHE A 1 101 ? -6.868 -1.785 10.707 1.00 97.62 101 PHE A N 1
ATOM 771 C CA . PHE A 1 101 ? -7.128 -0.663 9.809 1.00 97.62 101 PHE A CA 1
ATOM 772 C C . PHE A 1 101 ? -7.848 -1.129 8.548 1.00 97.62 101 PHE A C 1
ATOM 774 O O . PHE A 1 101 ? -7.479 -2.137 7.945 1.00 97.62 101 PHE A O 1
ATOM 781 N N . GLY A 1 102 ? -8.863 -0.377 8.137 1.00 96.44 102 GLY A N 1
ATOM 782 C CA . GLY A 1 102 ? -9.452 -0.464 6.806 1.00 96.44 102 GLY A CA 1
ATOM 783 C C . GLY A 1 102 ? -9.055 0.764 5.998 1.00 96.44 102 GLY A C 1
ATOM 784 O O . GLY A 1 102 ? -9.219 1.877 6.476 1.00 96.44 102 GLY A O 1
ATOM 785 N N . SER A 1 103 ? -8.553 0.583 4.776 1.00 96.31 103 SER A N 1
ATOM 786 C CA . SER A 1 103 ? -8.293 1.694 3.855 1.00 96.31 103 SER A CA 1
ATOM 787 C C . SER A 1 103 ? -8.910 1.401 2.494 1.00 96.31 103 SER A C 1
ATOM 789 O O . SER A 1 103 ? -8.661 0.355 1.897 1.00 96.31 103 SER A O 1
ATOM 791 N N . GLY A 1 104 ? -9.751 2.323 2.028 1.00 94.44 104 GLY A N 1
ATOM 792 C CA . GLY A 1 104 ? -10.400 2.256 0.721 1.00 94.44 104 GLY A CA 1
ATOM 793 C C . GLY A 1 104 ? -9.708 3.160 -0.294 1.00 94.44 104 GLY A C 1
ATOM 794 O O . GLY A 1 104 ? -8.710 2.792 -0.911 1.00 94.44 104 GLY A O 1
ATOM 795 N N . GLY A 1 105 ? -10.251 4.368 -0.474 1.00 90.81 105 GLY A N 1
ATOM 796 C CA . GLY A 1 105 ? -9.817 5.293 -1.524 1.00 90.81 105 GLY A CA 1
ATOM 797 C C . GLY A 1 105 ? -8.340 5.685 -1.446 1.00 90.81 105 GLY A C 1
ATOM 798 O O . GLY A 1 105 ? -7.693 5.786 -2.482 1.00 90.81 105 GLY A O 1
ATOM 799 N N . ALA A 1 106 ? -7.771 5.866 -0.251 1.00 90.62 106 ALA A N 1
ATOM 800 C CA . ALA A 1 106 ? -6.354 6.211 -0.137 1.00 90.62 106 ALA A CA 1
ATOM 801 C C . ALA A 1 106 ? -5.423 5.082 -0.602 1.00 90.62 106 ALA A C 1
ATOM 803 O O . ALA A 1 106 ? -4.441 5.354 -1.286 1.00 90.62 106 ALA A O 1
ATOM 804 N N . LEU A 1 107 ? -5.768 3.830 -0.290 1.00 90.44 107 LEU A N 1
ATOM 805 C CA . LEU A 1 107 ? -5.000 2.657 -0.696 1.00 90.44 107 LEU A CA 1
ATOM 806 C C . LEU A 1 107 ? -5.138 2.345 -2.193 1.00 90.44 107 LEU A C 1
ATOM 808 O O . LEU A 1 107 ? -4.171 1.922 -2.817 1.00 90.44 107 LEU A O 1
ATOM 812 N N . LEU A 1 108 ? -6.333 2.530 -2.768 1.00 89.81 108 LEU A N 1
ATOM 813 C CA . LEU A 1 108 ? -6.653 2.018 -4.109 1.00 89.81 108 LEU A CA 1
ATOM 814 C C . LEU A 1 108 ? -6.856 3.090 -5.190 1.00 89.81 108 LEU A C 1
ATOM 816 O O . LEU A 1 108 ? -6.830 2.752 -6.369 1.00 89.81 108 LEU A O 1
ATOM 820 N N . GLN A 1 109 ? -7.094 4.355 -4.828 1.00 88.38 109 GLN A N 1
ATOM 821 C CA . GLN A 1 109 ? -7.484 5.409 -5.783 1.00 88.38 109 GLN A CA 1
ATOM 822 C C . GLN A 1 109 ? -6.668 6.701 -5.680 1.00 88.38 109 GLN A C 1
ATOM 824 O O . GLN A 1 109 ? -6.492 7.381 -6.687 1.00 88.38 109 GLN A O 1
ATOM 829 N N . LYS A 1 110 ? -6.130 7.058 -4.507 1.00 86.38 110 LYS A N 1
ATOM 830 C CA . LYS A 1 110 ? -5.276 8.252 -4.335 1.00 86.38 110 LYS A CA 1
ATOM 831 C C . LYS A 1 110 ? -3.826 8.006 -4.780 1.00 86.38 110 LYS A C 1
ATOM 833 O O . LYS A 1 110 ? -2.887 8.558 -4.213 1.00 86.38 110 LYS A O 1
ATOM 838 N N . LEU A 1 111 ? -3.648 7.175 -5.802 1.00 85.81 111 LEU A N 1
ATOM 839 C CA . LEU A 1 111 ? -2.371 6.837 -6.413 1.00 85.81 111 LEU A CA 1
ATOM 840 C C . LEU A 1 111 ? -2.488 7.042 -7.920 1.00 85.81 111 LEU A C 1
ATOM 842 O O . LEU A 1 111 ? -3.483 6.671 -8.537 1.00 85.81 111 LEU A O 1
ATOM 846 N N . HIS A 1 112 ? -1.454 7.609 -8.527 1.00 86.44 112 HIS A N 1
ATOM 847 C CA . HIS A 1 112 ? -1.369 7.763 -9.974 1.00 86.44 112 HIS A CA 1
ATOM 848 C C . HIS A 1 112 ? 0.046 7.445 -10.459 1.00 86.44 112 HIS A C 1
ATOM 850 O O . HIS A 1 112 ? 0.986 7.352 -9.669 1.00 86.44 112 HIS A O 1
ATOM 856 N N . ARG A 1 113 ? 0.241 7.337 -11.780 1.00 87.75 113 ARG A N 1
ATOM 857 C CA . ARG A 1 113 ? 1.550 7.018 -12.388 1.00 87.75 113 ARG A CA 1
ATOM 858 C C . ARG A 1 113 ? 2.693 7.884 -11.837 1.00 87.75 113 ARG A C 1
ATOM 860 O O . ARG A 1 113 ? 3.804 7.397 -11.631 1.00 87.75 113 ARG A O 1
ATOM 867 N N . ASP A 1 114 ? 2.427 9.168 -11.601 1.00 87.31 114 ASP A N 1
ATOM 868 C CA . ASP A 1 114 ? 3.429 10.105 -11.085 1.00 87.31 114 ASP A CA 1
ATOM 869 C C . ASP A 1 114 ? 3.738 9.986 -9.592 1.00 87.31 114 ASP A C 1
ATOM 871 O O . ASP A 1 114 ? 4.770 10.508 -9.180 1.00 87.31 114 ASP A O 1
ATOM 875 N N . THR A 1 115 ? 2.947 9.249 -8.801 1.00 89.38 115 THR A N 1
ATOM 876 C CA . THR A 1 115 ? 3.220 9.039 -7.371 1.00 89.38 115 THR A CA 1
ATOM 877 C C . THR A 1 115 ? 4.596 8.410 -7.175 1.00 89.38 115 THR A C 1
ATOM 879 O O . THR A 1 115 ? 5.303 8.781 -6.247 1.00 89.38 115 THR A O 1
ATOM 882 N N . GLN A 1 116 ? 5.009 7.532 -8.096 1.00 88.81 116 GLN A N 1
ATOM 883 C CA . GLN A 1 116 ? 6.362 6.967 -8.168 1.00 88.81 116 GLN A CA 1
ATOM 884 C C . GLN A 1 116 ? 7.079 7.245 -9.497 1.00 88.81 116 GLN A C 1
ATOM 886 O O . GLN A 1 116 ? 8.015 6.554 -9.901 1.00 88.81 116 GLN A O 1
ATOM 891 N N . LYS A 1 117 ? 6.619 8.277 -10.220 1.00 89.75 117 LYS A N 1
ATOM 892 C CA . LYS A 1 117 ? 7.203 8.754 -11.488 1.00 89.75 117 LYS A CA 1
ATOM 893 C C . LYS A 1 117 ? 7.488 7.636 -12.506 1.00 89.75 117 LYS A C 1
ATOM 895 O O . LYS A 1 117 ? 8.412 7.784 -13.320 1.00 89.75 117 LYS A O 1
ATOM 900 N N . CYS A 1 118 ? 6.680 6.570 -12.493 1.00 89.88 118 CYS A N 1
ATOM 901 C CA . CYS A 1 118 ? 6.874 5.369 -13.302 1.00 89.88 118 CYS A CA 1
ATOM 902 C C . CYS A 1 118 ? 6.925 5.725 -14.789 1.00 89.88 118 CYS A C 1
ATOM 904 O O . CYS A 1 118 ? 6.111 6.522 -15.276 1.00 89.88 118 CYS A O 1
ATOM 906 N N . ALA A 1 119 ? 7.896 5.166 -15.508 1.00 88.06 119 ALA A N 1
ATOM 907 C CA . ALA A 1 119 ? 8.191 5.553 -16.877 1.00 88.06 119 ALA A CA 1
ATOM 908 C C . ALA A 1 119 ? 8.662 4.372 -17.729 1.00 88.06 119 ALA A C 1
ATOM 910 O O . ALA A 1 119 ? 9.552 3.630 -17.342 1.00 88.06 119 ALA A O 1
ATOM 911 N N . PHE A 1 120 ? 8.123 4.290 -18.948 1.00 89.75 120 PHE A N 1
ATOM 912 C CA . PHE A 1 120 ? 8.626 3.433 -20.022 1.00 89.75 120 PHE A CA 1
ATOM 913 C C . PHE A 1 120 ? 9.371 4.275 -21.065 1.00 89.75 120 PHE A C 1
ATOM 915 O O . PHE A 1 120 ? 8.877 5.353 -21.441 1.00 89.75 120 PHE A O 1
ATOM 922 N N . LYS A 1 121 ? 10.556 3.844 -21.508 1.00 89.81 121 LYS A N 1
ATOM 923 C CA . LYS A 1 121 ? 11.409 4.582 -22.459 1.00 89.81 121 LYS A CA 1
ATOM 924 C C . LYS A 1 121 ? 12.157 3.627 -23.390 1.00 89.81 121 LYS A C 1
ATOM 926 O O . LYS A 1 121 ? 12.673 2.615 -22.936 1.00 89.81 121 LYS A O 1
ATOM 931 N N . CYS A 1 122 ? 12.252 3.991 -24.670 1.00 92.56 122 CYS A N 1
ATOM 932 C CA . CYS A 1 122 ? 13.212 3.385 -25.593 1.00 92.56 122 CYS A CA 1
ATOM 933 C C . CYS A 1 122 ? 14.620 3.849 -25.215 1.00 92.56 122 CYS A C 1
ATOM 935 O O . CYS A 1 122 ? 14.809 5.039 -24.953 1.00 92.56 122 CYS A O 1
ATOM 937 N N . SER A 1 123 ? 15.571 2.920 -25.177 1.00 95.19 123 SER A N 1
ATOM 938 C CA . SER A 1 123 ? 16.972 3.195 -24.854 1.00 95.19 123 SER A CA 1
ATOM 939 C C . SER A 1 123 ? 17.939 2.786 -25.960 1.00 95.19 123 SER A C 1
ATOM 941 O O . SER A 1 123 ? 19.054 3.300 -25.987 1.00 95.19 123 SER A O 1
ATOM 943 N N . TYR A 1 124 ? 17.551 1.903 -26.885 1.00 96.12 124 TYR A N 1
ATOM 944 C CA . TYR A 1 124 ? 18.415 1.473 -27.987 1.00 96.12 124 TYR A CA 1
ATOM 945 C C . TYR A 1 124 ? 17.611 0.940 -29.179 1.00 96.12 124 TYR A C 1
ATOM 947 O O . TYR A 1 124 ? 16.543 0.348 -29.006 1.00 96.12 124 TYR A O 1
ATOM 955 N N . ALA A 1 125 ? 18.144 1.114 -30.386 1.00 95.31 125 ALA A N 1
ATOM 956 C CA . ALA A 1 125 ? 17.580 0.607 -31.631 1.00 95.31 125 ALA A CA 1
ATOM 957 C C . ALA A 1 125 ? 18.657 -0.046 -32.510 1.00 95.31 125 ALA A C 1
ATOM 959 O O . ALA A 1 125 ? 19.815 0.361 -32.479 1.00 95.31 125 ALA A O 1
ATOM 960 N N . LEU A 1 126 ? 18.265 -1.030 -33.321 1.00 96.19 126 LEU A N 1
ATOM 961 C CA . LEU A 1 126 ? 19.087 -1.566 -34.408 1.00 96.19 126 LEU A CA 1
ATOM 962 C C . LEU A 1 126 ? 18.514 -1.077 -35.741 1.00 96.19 126 LEU A C 1
ATOM 964 O O . LEU A 1 126 ? 17.465 -1.567 -36.167 1.00 96.19 126 LEU A O 1
ATOM 968 N N . VAL A 1 127 ? 19.186 -0.124 -36.385 1.00 96.06 127 VAL A N 1
ATOM 969 C CA . VAL A 1 127 ? 18.741 0.536 -37.621 1.00 96.06 127 VAL A CA 1
ATOM 970 C C . VAL A 1 127 ? 19.733 0.212 -38.728 1.00 96.06 127 VAL A C 1
ATOM 972 O O . VAL A 1 127 ? 20.916 0.496 -38.591 1.00 96.06 127 VAL A O 1
ATOM 975 N N . ASN A 1 128 ? 19.276 -0.419 -39.812 1.00 95.94 128 ASN A N 1
ATOM 976 C CA . ASN A 1 128 ? 20.143 -0.859 -40.919 1.00 95.94 128 ASN A CA 1
ATOM 977 C C . ASN A 1 128 ? 21.336 -1.732 -40.470 1.00 95.94 128 ASN A C 1
ATOM 979 O O . ASN A 1 128 ? 22.398 -1.707 -41.080 1.00 95.94 128 ASN A O 1
ATOM 983 N N . GLY A 1 129 ? 21.166 -2.507 -39.393 1.00 95.06 129 GLY A N 1
ATOM 984 C CA . GLY A 1 129 ? 22.228 -3.337 -38.814 1.00 95.06 129 GLY A CA 1
ATOM 985 C C . GLY A 1 129 ? 23.179 -2.600 -37.863 1.00 95.06 129 GLY A C 1
ATOM 986 O O . GLY A 1 129 ? 24.006 -3.253 -37.232 1.00 95.06 129 GLY A O 1
ATOM 987 N N . GLU A 1 130 ? 23.028 -1.285 -37.691 1.00 95.62 130 GLU A N 1
ATOM 988 C CA . GLU A 1 130 ? 23.833 -0.475 -36.776 1.00 95.62 130 GLU A CA 1
ATOM 989 C C . GLU A 1 130 ? 23.085 -0.171 -35.475 1.00 95.62 130 GLU A C 1
ATOM 991 O O . GLU A 1 130 ? 21.892 0.147 -35.459 1.00 95.62 130 GLU A O 1
ATOM 996 N N . GLY A 1 131 ? 23.795 -0.307 -34.357 1.00 94.50 131 GLY A N 1
ATOM 997 C CA . GLY A 1 131 ? 23.262 -0.027 -33.032 1.00 94.50 131 GLY A CA 1
ATOM 998 C C . GLY A 1 131 ? 23.262 1.462 -32.722 1.00 94.50 131 GLY A C 1
ATOM 999 O O . GLY A 1 131 ? 24.307 2.101 -32.796 1.00 94.50 131 GLY A O 1
ATOM 1000 N N . VAL A 1 132 ? 22.116 1.996 -32.309 1.00 93.75 132 VAL A N 1
ATOM 1001 C CA . VAL A 1 132 ? 21.952 3.408 -31.953 1.00 93.75 132 VAL A CA 1
ATOM 1002 C C . VAL A 1 132 ? 21.408 3.520 -30.534 1.00 93.75 132 VAL A C 1
ATOM 1004 O O . VAL A 1 132 ? 20.321 3.025 -30.230 1.00 93.75 132 VAL A O 1
ATOM 1007 N N . ASP A 1 133 ? 22.153 4.204 -29.668 1.00 93.69 133 ASP A N 1
ATOM 1008 C CA . ASP A 1 133 ? 21.673 4.611 -28.350 1.00 93.69 133 ASP A CA 1
ATOM 1009 C C . ASP A 1 133 ? 20.574 5.669 -28.498 1.00 93.69 133 ASP A C 1
ATOM 1011 O O . ASP A 1 133 ? 20.765 6.708 -29.130 1.00 93.69 133 ASP A O 1
ATOM 1015 N N . VAL A 1 134 ? 19.430 5.435 -27.859 1.00 92.19 134 VAL A N 1
ATOM 1016 C CA . VAL A 1 134 ? 18.306 6.373 -27.831 1.00 92.19 134 VAL A CA 1
ATOM 1017 C C . VAL A 1 134 ? 18.266 7.041 -26.463 1.00 92.19 134 VAL A C 1
ATOM 1019 O O . VAL A 1 134 ? 18.221 6.373 -25.431 1.00 92.19 134 VAL A O 1
ATOM 1022 N N . VAL A 1 135 ? 18.283 8.374 -26.444 1.00 91.25 135 VAL A N 1
ATOM 1023 C CA . VAL A 1 135 ? 18.245 9.163 -25.210 1.00 91.25 135 VAL A CA 1
ATOM 1024 C C . VAL A 1 135 ? 17.320 10.360 -25.362 1.00 91.25 135 VAL A C 1
ATOM 1026 O O . VAL A 1 135 ? 17.306 11.042 -26.385 1.00 91.25 135 VAL A O 1
ATOM 1029 N N . LYS A 1 136 ? 16.550 10.634 -24.313 1.00 85.38 136 LYS A N 1
ATOM 1030 C CA . LYS A 1 136 ? 15.848 11.900 -24.134 1.00 85.38 136 LYS A CA 1
ATOM 1031 C C . LYS A 1 136 ? 16.644 12.737 -23.144 1.00 85.38 136 LYS A C 1
ATOM 1033 O O . LYS A 1 136 ? 16.842 12.287 -22.022 1.00 85.38 136 LYS A O 1
ATOM 1038 N N . ASP A 1 137 ? 17.040 13.942 -23.537 1.00 88.75 137 ASP A N 1
ATOM 1039 C CA . ASP A 1 137 ? 17.767 14.883 -22.676 1.00 88.75 137 ASP A CA 1
ATOM 1040 C C . ASP A 1 137 ? 17.217 16.310 -22.874 1.00 88.75 137 ASP A C 1
ATOM 1042 O O . ASP A 1 137 ? 17.708 17.061 -23.718 1.00 88.75 137 ASP A O 1
ATOM 1046 N N . PRO A 1 138 ? 16.093 16.667 -22.222 1.00 83.06 138 PRO A N 1
ATOM 1047 C CA . PRO A 1 138 ? 15.446 17.956 -22.440 1.00 83.06 138 PRO A CA 1
ATOM 1048 C C . PRO A 1 138 ? 16.261 19.090 -21.819 1.00 83.06 138 PRO A C 1
ATOM 1050 O O . PRO A 1 138 ? 16.503 19.088 -20.615 1.00 83.06 138 PRO A O 1
ATOM 1053 N N . VAL A 1 139 ? 16.577 20.115 -22.615 1.00 84.25 139 VAL A N 1
ATOM 1054 C CA . VAL A 1 139 ? 17.355 21.291 -22.175 1.00 84.25 139 VAL A CA 1
ATOM 1055 C C . VAL A 1 139 ? 16.734 21.990 -20.955 1.00 84.25 139 VAL A C 1
ATOM 1057 O O . VAL A 1 139 ? 17.449 22.508 -20.106 1.00 84.25 139 VAL A O 1
ATOM 1060 N N . THR A 1 140 ? 15.404 21.994 -20.846 1.00 81.81 140 THR A N 1
ATOM 1061 C CA . THR A 1 140 ? 14.658 22.698 -19.790 1.00 81.81 140 THR A CA 1
ATOM 1062 C C . THR A 1 140 ? 14.357 21.851 -18.553 1.00 81.81 140 THR A C 1
ATOM 1064 O O . THR A 1 140 ? 13.808 22.376 -17.588 1.00 81.81 140 THR A O 1
ATOM 1067 N N . ASP A 1 141 ? 14.672 20.552 -18.561 1.00 76.50 141 ASP A N 1
ATOM 1068 C CA . ASP A 1 141 ? 14.351 19.649 -17.450 1.00 76.50 141 ASP A CA 1
ATOM 1069 C C . ASP A 1 141 ? 15.368 18.494 -17.358 1.00 76.50 141 ASP A C 1
ATOM 1071 O O . ASP A 1 141 ? 15.091 17.374 -17.813 1.00 76.50 141 ASP A O 1
ATOM 1075 N N . PRO A 1 142 ? 16.548 18.745 -16.756 1.00 79.31 142 PRO A N 1
ATOM 1076 C CA . PRO A 1 142 ? 17.606 17.743 -16.623 1.00 79.31 142 PRO A CA 1
ATOM 1077 C C . PRO A 1 142 ? 17.164 16.483 -15.860 1.00 79.31 142 PRO A C 1
ATOM 1079 O O . PRO A 1 142 ? 17.659 15.387 -16.122 1.00 79.31 142 PRO A O 1
ATOM 1082 N N . GLY A 1 143 ? 16.176 16.597 -14.962 1.00 76.94 143 GLY A N 1
ATOM 1083 C CA . GLY A 1 143 ? 15.603 15.465 -14.222 1.00 76.94 143 GLY A CA 1
ATOM 1084 C C . GLY A 1 143 ? 14.807 14.487 -15.097 1.00 76.94 143 GLY A C 1
ATOM 1085 O O . GLY A 1 143 ? 14.425 13.403 -14.647 1.00 76.94 143 GLY A O 1
ATOM 1086 N N . LYS A 1 144 ? 14.548 14.839 -16.363 1.00 79.62 144 LYS A N 1
ATOM 1087 C CA . LYS A 1 144 ? 13.898 13.973 -17.357 1.00 79.62 144 LYS A CA 1
ATOM 1088 C C . LYS A 1 144 ? 14.874 13.294 -18.316 1.00 79.62 144 LYS A C 1
ATOM 1090 O O . LYS A 1 144 ? 14.402 12.671 -19.274 1.00 79.62 144 LYS A O 1
ATOM 1095 N N . LYS A 1 145 ? 16.182 13.368 -18.053 1.00 88.12 145 LYS A N 1
ATOM 1096 C CA . LYS A 1 145 ? 17.181 12.609 -18.803 1.00 88.12 145 LYS A CA 1
ATOM 1097 C C . LYS A 1 145 ? 16.933 11.104 -18.667 1.00 88.12 145 LYS A C 1
ATOM 1099 O O . LYS A 1 145 ? 16.807 10.593 -17.556 1.00 88.12 145 LYS A O 1
ATOM 1104 N N . SER A 1 146 ? 16.812 10.396 -19.789 1.00 90.56 146 SER A N 1
ATOM 1105 C CA . SER A 1 146 ? 16.617 8.940 -19.793 1.00 90.56 146 SER A CA 1
ATOM 1106 C C . SER A 1 146 ? 17.945 8.184 -19.794 1.00 90.56 146 SER A C 1
ATOM 1108 O O . SER A 1 146 ? 18.978 8.710 -20.211 1.00 90.56 146 SER A O 1
ATOM 1110 N N . LYS A 1 147 ? 17.906 6.915 -19.377 1.00 94.69 147 LYS A N 1
ATOM 1111 C CA . LYS A 1 147 ? 19.000 5.967 -19.623 1.00 94.69 147 LYS A CA 1
ATOM 1112 C C . LYS A 1 147 ? 19.076 5.650 -21.123 1.00 94.69 147 LYS A C 1
ATOM 1114 O O . LYS A 1 147 ? 18.104 5.871 -21.851 1.00 94.69 147 LYS A O 1
ATOM 1119 N N . LYS A 1 148 ? 20.225 5.141 -21.570 1.00 94.31 148 LYS A N 1
ATOM 1120 C CA . LYS A 1 148 ? 20.503 4.791 -22.971 1.00 94.31 148 LYS A CA 1
ATOM 1121 C C . LYS A 1 148 ? 21.255 3.464 -23.089 1.00 94.31 148 LYS A C 1
ATOM 1123 O O . LYS A 1 148 ? 21.905 3.022 -22.139 1.00 94.31 148 LYS A O 1
ATOM 1128 N N . GLY A 1 149 ? 21.152 2.847 -24.256 1.00 95.25 149 GLY A N 1
ATOM 1129 C CA . GLY A 1 149 ? 21.744 1.556 -24.571 1.00 95.25 149 GLY A CA 1
ATOM 1130 C C . GLY A 1 149 ? 20.975 0.361 -24.009 1.00 95.25 149 GLY A C 1
ATOM 1131 O O . GLY A 1 149 ? 19.842 0.474 -23.525 1.00 95.25 149 GLY A O 1
ATOM 1132 N N . ARG A 1 150 ? 21.612 -0.810 -24.077 1.00 94.56 150 ARG A N 1
ATOM 1133 C CA . ARG A 1 150 ? 21.148 -2.031 -23.402 1.00 94.56 150 ARG A CA 1
ATOM 1134 C C . ARG A 1 150 ? 21.420 -1.927 -21.902 1.00 94.56 150 ARG A C 1
ATOM 1136 O O . ARG A 1 150 ? 22.464 -1.406 -21.512 1.00 94.56 150 ARG A O 1
ATOM 1143 N N . LEU A 1 151 ? 20.488 -2.403 -21.085 1.00 95.81 151 LEU A N 1
ATOM 1144 C CA . LEU A 1 151 ? 20.547 -2.278 -19.629 1.00 95.81 151 LEU A CA 1
ATOM 1145 C C . LEU A 1 151 ? 20.616 -3.657 -18.969 1.00 95.81 151 LEU A C 1
ATOM 1147 O O . LEU A 1 151 ? 20.028 -4.597 -19.501 1.00 95.81 151 LEU A O 1
ATOM 1151 N N . THR A 1 152 ? 21.266 -3.733 -17.811 1.00 94.62 152 THR A N 1
ATOM 1152 C CA . THR A 1 152 ? 21.151 -4.836 -16.842 1.00 94.62 152 THR A CA 1
ATOM 1153 C C . THR A 1 152 ? 20.792 -4.259 -15.473 1.00 94.62 152 THR A C 1
ATOM 1155 O O . THR A 1 152 ? 21.070 -3.085 -15.191 1.00 94.62 152 THR A O 1
ATOM 1158 N N . LEU A 1 153 ? 20.162 -5.060 -14.618 1.00 92.62 153 LEU A N 1
ATOM 1159 C CA . LEU A 1 153 ? 19.944 -4.733 -13.212 1.00 92.62 153 LEU A CA 1
ATOM 1160 C C . LEU A 1 153 ? 20.827 -5.644 -12.366 1.00 92.62 153 LEU A C 1
ATOM 1162 O O . LEU A 1 153 ? 20.517 -6.813 -12.211 1.00 92.62 153 LEU A O 1
ATOM 1166 N N . GLU A 1 154 ? 21.912 -5.127 -11.807 1.00 92.19 154 GLU A N 1
ATOM 1167 C CA . GLU A 1 154 ? 22.865 -5.931 -11.042 1.00 92.19 154 GLU A CA 1
ATOM 1168 C C . GLU A 1 154 ? 22.639 -5.775 -9.540 1.00 92.19 154 GLU A C 1
ATOM 1170 O O . GLU A 1 154 ? 22.405 -4.665 -9.061 1.00 92.19 154 GLU A O 1
ATOM 1175 N N . LEU A 1 155 ? 22.748 -6.872 -8.788 1.00 84.19 155 LEU A N 1
ATOM 1176 C CA . LEU A 1 155 ? 22.733 -6.862 -7.326 1.00 84.19 155 LEU A CA 1
ATOM 1177 C C . LEU A 1 155 ? 24.149 -7.120 -6.802 1.00 84.19 155 LEU A C 1
ATOM 1179 O O . LEU A 1 155 ? 24.690 -8.210 -6.980 1.00 84.19 155 LEU A O 1
ATOM 1183 N N . LYS A 1 156 ? 24.751 -6.121 -6.149 1.00 83.75 156 LYS A N 1
ATOM 1184 C CA . LYS A 1 156 ? 26.080 -6.222 -5.520 1.00 83.75 156 LYS A CA 1
ATOM 1185 C C . LYS A 1 156 ? 25.988 -5.728 -4.086 1.00 83.75 156 LYS A C 1
ATOM 1187 O O . LYS A 1 156 ? 25.442 -4.656 -3.852 1.00 83.75 156 LYS A O 1
ATOM 1192 N N . ASP A 1 157 ? 26.469 -6.528 -3.137 1.00 85.31 157 ASP A N 1
ATOM 1193 C CA . ASP A 1 157 ? 26.471 -6.196 -1.704 1.00 85.31 157 ASP A CA 1
ATOM 1194 C C . ASP A 1 157 ? 25.096 -5.742 -1.166 1.00 85.31 157 ASP A C 1
ATOM 1196 O O . ASP A 1 157 ? 24.989 -4.836 -0.344 1.00 85.31 157 ASP A O 1
ATOM 1200 N N . GLY A 1 158 ? 24.015 -6.356 -1.665 1.00 81.25 158 GLY A N 1
ATOM 1201 C CA . GLY A 1 158 ? 22.636 -6.016 -1.288 1.00 81.25 158 GLY A CA 1
ATOM 1202 C C . GLY A 1 158 ? 22.072 -4.752 -1.951 1.00 81.25 158 GLY A C 1
ATOM 1203 O O . GLY A 1 158 ? 20.934 -4.382 -1.673 1.00 81.25 158 GLY A O 1
ATOM 1204 N N . VAL A 1 159 ? 22.824 -4.106 -2.846 1.00 83.38 159 VAL A N 1
ATOM 1205 C CA . VAL A 1 159 ? 22.418 -2.887 -3.554 1.00 83.38 159 VAL A CA 1
ATOM 1206 C C . VAL A 1 159 ? 22.136 -3.184 -5.024 1.00 83.38 159 VAL A C 1
ATOM 1208 O O . VAL A 1 159 ? 22.985 -3.700 -5.754 1.00 83.38 159 VAL A O 1
ATOM 1211 N N . PHE A 1 160 ? 20.939 -2.812 -5.474 1.00 87.44 160 PHE A N 1
ATOM 1212 C CA . PHE A 1 160 ? 20.570 -2.860 -6.885 1.00 87.44 160 PHE A CA 1
ATOM 1213 C C . PHE A 1 160 ? 21.165 -1.675 -7.652 1.00 87.44 160 PHE A C 1
ATOM 1215 O O . PHE A 1 160 ? 20.988 -0.520 -7.268 1.00 87.44 160 PHE A O 1
ATOM 1222 N N . THR A 1 161 ? 21.825 -1.953 -8.774 1.00 91.25 161 THR A N 1
ATOM 1223 C CA . THR A 1 161 ? 22.417 -0.951 -9.665 1.00 91.25 161 THR A CA 1
ATOM 1224 C C . THR A 1 161 ? 22.028 -1.237 -11.110 1.00 91.25 161 THR A C 1
ATOM 1226 O O . THR A 1 161 ? 22.253 -2.331 -11.618 1.00 91.25 161 THR A O 1
ATOM 1229 N N . THR A 1 162 ? 21.476 -0.246 -11.812 1.00 93.75 162 THR A N 1
ATOM 1230 C CA . THR A 1 162 ? 21.261 -0.356 -13.262 1.00 93.75 162 THR A CA 1
ATOM 1231 C C . THR A 1 162 ? 22.543 -0.013 -14.009 1.00 93.75 162 THR A C 1
ATOM 1233 O O . THR A 1 162 ? 22.981 1.139 -13.975 1.00 93.75 162 THR A O 1
ATOM 1236 N N . VAL A 1 163 ? 23.106 -0.977 -14.734 1.00 95.62 163 VAL A N 1
ATOM 1237 C CA . VAL A 1 163 ? 24.247 -0.744 -15.628 1.00 95.62 163 VAL A CA 1
ATOM 1238 C C . VAL A 1 163 ? 23.726 -0.487 -17.041 1.00 95.62 163 VAL A C 1
ATOM 1240 O O . VAL A 1 163 ? 22.813 -1.161 -17.514 1.00 95.62 163 VAL A O 1
ATOM 1243 N N . THR A 1 164 ? 24.259 0.537 -17.710 1.00 95.88 164 THR A N 1
ATOM 1244 C CA . THR A 1 164 ? 23.754 1.042 -18.999 1.00 95.88 164 THR A CA 1
ATOM 1245 C C . THR A 1 164 ? 24.714 0.755 -20.155 1.00 95.88 164 THR A C 1
ATOM 1247 O O . THR A 1 164 ? 25.822 0.261 -19.947 1.00 95.88 164 THR A O 1
ATOM 1250 N N . GLU A 1 165 ? 24.324 1.117 -21.385 1.00 94.50 165 GLU A N 1
ATOM 1251 C CA . GLU A 1 165 ? 25.204 1.077 -22.571 1.00 94.50 165 GLU A CA 1
ATOM 1252 C C . GLU A 1 165 ? 25.794 -0.314 -22.881 1.00 94.50 165 GLU A C 1
ATOM 1254 O O . GLU A 1 165 ? 26.851 -0.425 -23.493 1.00 94.50 165 GLU A O 1
ATOM 1259 N N . GLY A 1 166 ? 25.129 -1.390 -22.447 1.00 93.00 166 GLY A N 1
ATOM 1260 C CA . GLY A 1 166 ? 25.597 -2.763 -22.646 1.00 93.00 166 GLY A CA 1
ATOM 1261 C C . GLY A 1 166 ? 26.861 -3.125 -21.863 1.00 93.00 166 GLY A C 1
ATOM 1262 O O . GLY A 1 166 ? 27.489 -4.126 -22.185 1.00 93.00 166 GLY A O 1
ATOM 1263 N N . LYS A 1 167 ? 27.232 -2.331 -20.851 1.00 95.44 167 LYS A N 1
ATOM 1264 C CA . LYS A 1 167 ? 28.421 -2.549 -20.006 1.00 95.44 167 LYS A CA 1
ATOM 1265 C C . LYS A 1 167 ? 28.186 -3.543 -18.862 1.00 95.44 167 LYS A C 1
ATOM 1267 O O . LYS A 1 167 ? 29.106 -3.805 -18.094 1.00 95.44 167 LYS A O 1
ATOM 1272 N N . GLY A 1 168 ? 26.954 -4.022 -18.718 1.00 93.00 168 GLY A N 1
ATOM 1273 C CA . GLY A 1 168 ? 26.552 -4.937 -17.661 1.00 93.00 168 GLY A CA 1
ATOM 1274 C C . GLY A 1 168 ? 27.038 -6.365 -17.877 1.00 93.00 168 GLY A C 1
ATOM 1275 O O . GLY A 1 168 ? 27.250 -6.800 -19.011 1.00 93.00 168 GLY A O 1
ATOM 1276 N N . ALA A 1 169 ? 27.170 -7.091 -16.776 1.00 90.50 169 ALA A N 1
ATOM 1277 C CA . ALA A 1 169 ? 27.518 -8.501 -16.737 1.00 90.50 169 ALA A CA 1
ATOM 1278 C C . ALA A 1 169 ? 26.241 -9.356 -16.717 1.00 90.50 169 ALA A C 1
ATOM 1280 O O . ALA A 1 169 ? 25.383 -9.181 -15.852 1.00 90.50 169 ALA A O 1
ATOM 1281 N N . ALA A 1 170 ? 26.098 -10.275 -17.675 1.00 88.00 170 ALA A N 1
ATOM 1282 C CA . ALA A 1 170 ? 24.878 -11.074 -17.828 1.00 88.00 170 ALA A CA 1
ATOM 1283 C C . ALA A 1 170 ? 24.640 -12.013 -16.634 1.00 88.00 170 ALA A C 1
ATOM 1285 O O . ALA A 1 170 ? 23.503 -12.264 -16.258 1.00 88.00 170 ALA A O 1
ATOM 1286 N N . GLU A 1 171 ? 25.712 -12.502 -16.016 1.00 87.62 171 GLU A N 1
ATOM 1287 C CA . GLU A 1 171 ? 25.693 -13.361 -14.834 1.00 87.62 171 GLU A CA 1
ATOM 1288 C C . GLU A 1 171 ? 25.271 -12.635 -13.549 1.00 87.62 171 GLU A C 1
ATOM 1290 O O . GLU A 1 171 ? 24.926 -13.284 -12.563 1.00 87.62 171 GLU A O 1
ATOM 1295 N N . LEU A 1 172 ? 25.300 -11.299 -13.554 1.00 88.31 172 LEU A N 1
ATOM 1296 C CA . LEU A 1 172 ? 24.861 -10.465 -12.435 1.00 88.31 172 LEU A CA 1
ATOM 1297 C C . LEU A 1 172 ? 23.468 -9.873 -12.664 1.00 88.31 172 LEU A C 1
ATOM 1299 O O . LEU A 1 172 ? 22.882 -9.330 -11.723 1.00 88.31 172 LEU A O 1
ATOM 1303 N N . ASP A 1 173 ? 22.949 -9.968 -13.890 1.00 91.44 173 ASP A N 1
ATOM 1304 C CA . ASP A 1 173 ? 21.660 -9.407 -14.265 1.00 91.44 173 ASP A CA 1
ATOM 1305 C C . ASP A 1 173 ? 20.522 -10.146 -13.554 1.00 91.44 173 ASP A C 1
ATOM 1307 O O . ASP A 1 173 ? 20.369 -11.362 -13.643 1.00 91.44 173 ASP A O 1
ATOM 1311 N N . GLN A 1 174 ? 19.723 -9.383 -12.822 1.00 90.38 174 GLN A N 1
ATOM 1312 C CA . GLN A 1 174 ? 18.558 -9.855 -12.086 1.00 90.38 174 GLN A CA 1
ATOM 1313 C C . GLN A 1 174 ? 17.299 -9.852 -12.963 1.00 90.38 174 GLN A C 1
ATOM 1315 O O . GLN A 1 174 ? 16.262 -10.371 -12.550 1.00 90.38 174 GLN A O 1
ATOM 1320 N N . LEU A 1 175 ? 17.357 -9.254 -14.159 1.00 90.19 175 LEU A N 1
ATOM 1321 C CA . LEU A 1 175 ? 16.256 -9.304 -15.111 1.00 90.19 175 LEU A CA 1
ATOM 1322 C C . LEU A 1 175 ? 16.184 -10.687 -15.758 1.00 90.19 175 LEU A C 1
ATOM 1324 O O . LEU A 1 175 ? 17.155 -11.192 -16.316 1.00 90.19 175 LEU A O 1
ATOM 1328 N N . VAL A 1 176 ? 14.993 -11.277 -15.727 1.00 90.25 176 VAL A N 1
ATOM 1329 C CA . VAL A 1 176 ? 14.711 -12.572 -16.347 1.00 90.25 176 VAL A CA 1
ATOM 1330 C C . VAL A 1 176 ? 13.717 -12.411 -17.483 1.00 90.25 176 VAL A C 1
ATOM 1332 O O . VAL A 1 176 ? 12.872 -11.513 -17.492 1.00 90.25 176 VAL A O 1
ATOM 1335 N N . GLU A 1 177 ? 13.809 -13.297 -18.466 1.00 90.69 177 GLU A N 1
ATOM 1336 C CA . GLU A 1 177 ? 12.858 -13.306 -19.562 1.00 90.69 177 GLU A CA 1
ATOM 1337 C C . GLU A 1 177 ? 11.544 -13.963 -19.132 1.00 90.69 177 GLU A C 1
ATOM 1339 O O . GLU A 1 177 ? 11.468 -15.173 -18.935 1.00 90.69 177 GLU A O 1
ATOM 1344 N N . VAL A 1 178 ? 10.495 -13.152 -19.012 1.00 90.62 178 VAL A N 1
ATOM 1345 C CA . VAL A 1 178 ? 9.151 -13.616 -18.625 1.00 90.62 178 VAL A CA 1
ATOM 1346 C C . VAL A 1 178 ? 8.249 -13.896 -19.828 1.00 90.62 178 VAL A C 1
ATOM 1348 O O . VAL A 1 178 ? 7.277 -14.637 -19.714 1.00 90.62 178 VAL A O 1
ATOM 1351 N N . PHE A 1 179 ? 8.555 -13.322 -20.994 1.00 91.44 179 PHE A N 1
ATOM 1352 C CA . PHE A 1 179 ? 7.743 -13.420 -22.205 1.00 91.44 179 PHE A CA 1
ATOM 1353 C C . PHE A 1 179 ? 8.626 -13.345 -23.450 1.00 91.44 179 PHE A C 1
ATOM 1355 O O . PHE A 1 179 ? 9.481 -12.465 -23.551 1.00 91.44 179 PHE A O 1
ATOM 1362 N N . ARG A 1 180 ? 8.382 -14.228 -24.422 1.00 93.75 180 ARG A N 1
ATOM 1363 C CA . ARG A 1 180 ? 9.079 -14.246 -25.714 1.00 93.75 180 ARG A CA 1
ATOM 1364 C C . ARG A 1 180 ? 8.119 -14.647 -26.828 1.00 93.75 180 ARG A C 1
ATOM 1366 O O . ARG A 1 180 ? 7.418 -15.646 -26.710 1.00 93.75 180 ARG A O 1
ATOM 1373 N N . ASP A 1 181 ? 8.104 -13.877 -27.915 1.00 93.81 181 ASP A N 1
ATOM 1374 C CA . ASP A 1 181 ? 7.425 -14.210 -29.178 1.00 93.81 181 ASP A CA 1
ATOM 1375 C C . ASP A 1 181 ? 5.974 -14.704 -29.021 1.00 93.81 181 ASP A C 1
ATOM 1377 O O . ASP A 1 181 ? 5.574 -15.731 -29.571 1.00 93.81 181 ASP A O 1
ATOM 1381 N N . GLY A 1 182 ? 5.168 -13.981 -28.237 1.00 91.06 182 GLY A N 1
ATOM 1382 C CA . GLY A 1 182 ? 3.760 -14.330 -28.022 1.00 91.06 182 GLY A CA 1
ATOM 1383 C C . GLY A 1 182 ? 3.519 -15.365 -26.920 1.00 91.06 182 GLY A C 1
ATOM 1384 O O . GLY A 1 182 ? 2.370 -15.732 -26.687 1.00 91.06 182 GLY A O 1
ATOM 1385 N N . ARG A 1 183 ? 4.570 -15.850 -26.249 1.00 92.44 183 ARG A N 1
ATOM 1386 C CA . ARG A 1 183 ? 4.491 -16.905 -25.233 1.00 92.44 183 ARG A CA 1
ATOM 1387 C C . ARG A 1 183 ? 4.957 -16.397 -23.877 1.00 92.44 183 ARG A C 1
ATOM 1389 O O . ARG A 1 183 ? 6.053 -15.852 -23.752 1.00 92.44 183 ARG A O 1
ATOM 1396 N N . LEU A 1 184 ? 4.130 -16.627 -22.864 1.00 91.81 184 LEU A N 1
ATOM 1397 C CA . LEU A 1 184 ? 4.499 -16.445 -21.466 1.00 91.81 184 LEU A CA 1
ATOM 1398 C C . LEU A 1 184 ? 5.444 -17.585 -21.054 1.00 91.81 184 LEU A C 1
ATOM 1400 O O . LEU A 1 184 ? 5.114 -18.754 -21.249 1.00 91.81 184 LEU A O 1
ATOM 1404 N N . LEU A 1 185 ? 6.627 -17.243 -20.547 1.00 92.12 185 LEU A N 1
ATOM 1405 C CA . LEU A 1 185 ? 7.649 -18.198 -20.099 1.00 92.12 185 LEU A CA 1
ATOM 1406 C C . LEU A 1 185 ? 7.612 -18.412 -18.584 1.00 92.12 185 LEU A C 1
ATOM 1408 O O . LEU A 1 185 ? 7.979 -19.484 -18.110 1.00 92.12 185 LEU A O 1
ATOM 1412 N N . ILE A 1 186 ? 7.173 -17.395 -17.839 1.00 88.88 186 ILE A N 1
ATOM 1413 C CA . ILE A 1 186 ? 7.044 -17.421 -16.382 1.00 88.88 186 ILE A CA 1
ATOM 1414 C C . ILE A 1 186 ? 5.598 -17.063 -16.036 1.00 88.88 186 ILE A C 1
ATOM 1416 O O . ILE A 1 186 ? 5.157 -15.947 -16.301 1.00 88.88 186 ILE A O 1
ATOM 1420 N N . ASP A 1 187 ? 4.874 -18.020 -15.457 1.00 89.94 187 ASP A N 1
ATOM 1421 C CA . ASP A 1 187 ? 3.484 -17.876 -15.007 1.00 89.94 187 ASP A CA 1
ATOM 1422 C C . ASP A 1 187 ? 3.416 -18.145 -13.500 1.00 89.94 187 ASP A C 1
ATOM 1424 O O . ASP A 1 187 ? 3.076 -19.234 -13.027 1.00 89.94 187 ASP A O 1
ATOM 1428 N N . ASP A 1 188 ? 3.887 -17.164 -12.736 1.00 87.06 188 ASP A N 1
ATOM 1429 C CA . ASP A 1 188 ? 4.026 -17.286 -11.293 1.00 87.06 188 ASP A CA 1
ATOM 1430 C C . ASP A 1 188 ? 2.676 -17.210 -10.578 1.00 87.06 188 ASP A C 1
ATOM 1432 O O . ASP A 1 188 ? 1.850 -16.323 -10.802 1.00 87.06 188 ASP A O 1
ATOM 1436 N N . THR A 1 189 ? 2.483 -18.104 -9.610 1.00 88.12 189 THR A N 1
ATOM 1437 C CA . THR A 1 189 ? 1.297 -18.063 -8.754 1.00 88.12 189 THR A CA 1
ATOM 1438 C C . THR A 1 189 ? 1.318 -16.828 -7.854 1.00 88.12 189 THR A C 1
ATOM 1440 O O . THR A 1 189 ? 2.374 -16.356 -7.427 1.00 88.12 189 THR A O 1
ATOM 1443 N N . PHE A 1 190 ? 0.139 -16.361 -7.437 1.00 86.12 190 PHE A N 1
ATOM 1444 C CA . PHE A 1 190 ? 0.040 -15.263 -6.472 1.00 86.12 190 PHE A CA 1
ATOM 1445 C C . PHE A 1 190 ? 0.786 -15.552 -5.155 1.00 86.12 190 PHE A C 1
ATOM 1447 O O . PHE A 1 190 ? 1.332 -14.642 -4.538 1.00 86.12 190 PHE A O 1
ATOM 1454 N N . ALA A 1 191 ? 0.866 -16.818 -4.730 1.00 87.81 191 ALA A N 1
ATOM 1455 C CA . ALA A 1 191 ? 1.651 -17.207 -3.559 1.00 87.81 191 ALA A CA 1
ATOM 1456 C C . ALA A 1 191 ? 3.157 -16.986 -3.778 1.00 87.81 191 ALA A C 1
ATOM 1458 O O . ALA A 1 191 ? 3.826 -16.459 -2.889 1.00 87.81 191 ALA A O 1
ATOM 1459 N N . THR A 1 192 ? 3.669 -17.316 -4.967 1.00 86.69 192 THR A N 1
ATOM 1460 C CA . THR A 1 192 ? 5.061 -17.059 -5.360 1.00 86.69 192 THR A CA 1
ATOM 1461 C C . THR A 1 192 ? 5.357 -15.563 -5.349 1.00 86.69 192 THR A C 1
ATOM 1463 O O . THR A 1 192 ? 6.310 -15.126 -4.708 1.00 86.69 192 THR A O 1
ATOM 1466 N N . VAL A 1 193 ? 4.490 -14.764 -5.977 1.00 87.19 193 VAL A N 1
ATOM 1467 C CA . VAL A 1 193 ? 4.588 -13.296 -6.012 1.00 87.19 193 VAL A CA 1
ATOM 1468 C C . VAL A 1 193 ? 4.626 -12.710 -4.595 1.00 87.19 193 VAL A C 1
ATOM 1470 O O . VAL A 1 193 ? 5.486 -11.891 -4.279 1.00 87.19 193 VAL A O 1
ATOM 1473 N N . ARG A 1 194 ? 3.747 -13.175 -3.697 1.00 85.94 194 ARG A N 1
ATOM 1474 C CA . ARG A 1 194 ? 3.739 -12.746 -2.290 1.00 85.94 194 ARG A CA 1
ATOM 1475 C C . ARG A 1 194 ? 4.998 -13.163 -1.540 1.00 85.94 194 ARG A C 1
ATOM 1477 O O . ARG A 1 194 ? 5.507 -12.380 -0.749 1.00 85.94 194 ARG A O 1
ATOM 1484 N N . SER A 1 195 ? 5.512 -14.366 -1.789 1.00 85.50 195 SER A N 1
ATOM 1485 C CA . SER A 1 195 ? 6.775 -14.812 -1.197 1.00 85.50 195 SER A CA 1
ATOM 1486 C C . SER A 1 195 ? 7.952 -13.956 -1.662 1.00 85.50 195 SER A C 1
ATOM 1488 O O . SER A 1 195 ? 8.827 -13.676 -0.852 1.00 85.50 195 SER A O 1
ATOM 1490 N N . ARG A 1 196 ? 7.966 -13.521 -2.932 1.00 84.31 196 ARG A N 1
ATOM 1491 C CA . ARG A 1 196 ? 8.975 -12.591 -3.469 1.00 84.31 196 ARG A CA 1
ATOM 1492 C C . ARG A 1 196 ? 8.874 -11.204 -2.824 1.00 84.31 196 ARG A C 1
ATOM 1494 O O . ARG A 1 196 ? 9.893 -10.616 -2.486 1.00 84.31 196 ARG A O 1
ATOM 1501 N N . ALA A 1 197 ? 7.655 -10.693 -2.646 1.00 83.69 197 ALA A N 1
ATOM 1502 C CA . ALA A 1 197 ? 7.410 -9.365 -2.076 1.00 83.69 197 ALA A CA 1
ATOM 1503 C C . ALA A 1 197 ? 7.624 -9.293 -0.552 1.00 83.69 197 ALA A C 1
ATOM 1505 O O . ALA A 1 197 ? 7.883 -8.217 -0.015 1.00 83.69 197 ALA A O 1
ATOM 1506 N N . ASN A 1 198 ? 7.518 -10.422 0.155 1.00 78.31 198 ASN A N 1
ATOM 1507 C CA . ASN A 1 198 ? 7.749 -10.490 1.593 1.00 78.31 198 ASN A CA 1
ATOM 1508 C C . ASN A 1 198 ? 9.250 -10.417 1.900 1.00 78.31 198 ASN A C 1
ATOM 1510 O O . ASN A 1 198 ? 9.929 -11.431 2.058 1.00 78.31 198 ASN A O 1
ATOM 1514 N N . LEU A 1 199 ? 9.762 -9.198 2.042 1.00 57.72 199 LEU A N 1
ATOM 1515 C CA . LEU A 1 199 ? 11.048 -8.929 2.680 1.00 57.72 199 LEU A CA 1
ATOM 1516 C C . LEU A 1 199 ? 10.979 -9.424 4.143 1.00 57.72 199 LEU A C 1
ATOM 1518 O O . LEU A 1 199 ? 10.359 -8.774 4.980 1.00 57.72 199 LEU A O 1
ATOM 1522 N N . ASN A 1 200 ? 11.542 -10.604 4.443 1.00 48.50 200 ASN A N 1
ATOM 1523 C CA . ASN A 1 200 ? 11.765 -11.167 5.792 1.00 48.50 200 ASN A CA 1
ATOM 1524 C C . ASN A 1 200 ? 10.666 -10.931 6.860 1.00 48.50 200 ASN A C 1
ATOM 1526 O O . ASN A 1 200 ? 10.968 -10.774 8.042 1.00 48.50 200 ASN A O 1
ATOM 1530 N N . THR A 1 201 ? 9.383 -10.948 6.491 1.00 37.16 201 THR A N 1
ATOM 1531 C CA . THR A 1 201 ? 8.266 -10.852 7.443 1.00 37.16 201 THR A CA 1
ATOM 1532 C C . THR A 1 201 ? 7.112 -11.774 7.041 1.00 37.16 201 THR A C 1
ATOM 1534 O O . THR A 1 201 ? 6.860 -12.040 5.866 1.00 37.16 201 THR A O 1
ATOM 1537 N N . VAL A 1 202 ? 6.484 -12.362 8.062 1.00 35.22 202 VAL A N 1
ATOM 1538 C CA . VAL A 1 202 ? 5.601 -13.537 8.004 1.00 35.22 202 VAL A CA 1
ATOM 1539 C C . VAL A 1 202 ? 4.410 -13.330 7.061 1.00 35.22 202 VAL A C 1
ATOM 1541 O O . VAL A 1 202 ? 3.639 -12.385 7.200 1.00 35.22 202 VAL A O 1
ATOM 1544 N N . ALA A 1 203 ? 4.218 -14.265 6.127 1.00 34.16 203 ALA A N 1
ATOM 1545 C CA . ALA A 1 203 ? 3.110 -14.248 5.176 1.00 34.16 203 ALA A CA 1
ATOM 1546 C C . ALA A 1 203 ? 1.757 -14.576 5.847 1.00 34.16 203 ALA A C 1
ATOM 1548 O O . ALA A 1 203 ? 1.625 -15.652 6.434 1.00 34.16 203 ALA A O 1
ATOM 1549 N N . PRO A 1 204 ? 0.697 -13.757 5.689 1.00 40.78 204 PRO A N 1
ATOM 1550 C CA . PRO A 1 204 ? -0.654 -14.208 6.009 1.00 40.78 204 PRO A CA 1
ATOM 1551 C C . PRO A 1 204 ? -1.202 -15.146 4.920 1.00 40.78 204 PRO A C 1
ATOM 1553 O O . PRO A 1 204 ? -0.911 -14.988 3.733 1.00 40.78 204 PRO A O 1
ATOM 1556 N N . ARG A 1 205 ? -2.028 -16.125 5.302 1.00 33.75 205 ARG A N 1
ATOM 1557 C CA . ARG A 1 205 ? -2.639 -17.097 4.376 1.00 33.75 205 ARG A CA 1
ATOM 1558 C C . ARG A 1 205 ? -3.468 -16.405 3.290 1.00 33.75 205 ARG A C 1
ATOM 1560 O O . ARG A 1 205 ? -4.232 -15.488 3.572 1.00 33.75 205 ARG A O 1
ATOM 1567 N N . CYS A 1 206 ? -3.311 -16.851 2.043 1.00 31.08 206 CYS A N 1
ATOM 1568 C CA . CYS A 1 206 ? -4.139 -16.412 0.922 1.00 31.08 206 CYS A CA 1
ATOM 1569 C C . CYS A 1 206 ? -5.323 -17.357 0.724 1.00 31.08 206 CYS A C 1
ATOM 1571 O O . CYS A 1 206 ? -5.148 -18.572 0.759 1.00 31.08 206 CYS A O 1
ATOM 1573 N N . VAL A 1 207 ? -6.493 -16.792 0.435 1.00 32.66 207 VAL A N 1
ATOM 1574 C CA . VAL A 1 207 ? -7.631 -17.516 -0.143 1.00 32.66 207 VAL A CA 1
ATOM 1575 C C . VAL A 1 207 ? -7.610 -17.263 -1.657 1.00 32.66 207 VAL A C 1
ATOM 1577 O O . VAL A 1 207 ? -7.303 -16.133 -2.053 1.00 32.66 207 VAL A O 1
ATOM 1580 N N . PRO A 1 208 ? -7.891 -18.252 -2.523 1.00 32.97 208 PRO A N 1
ATOM 1581 C CA . PRO A 1 208 ? -7.896 -18.027 -3.963 1.00 32.97 208 PRO A CA 1
ATOM 1582 C C . PRO A 1 208 ? -9.060 -17.109 -4.355 1.00 32.97 208 PRO A C 1
ATOM 1584 O O . PRO A 1 208 ? -10.202 -17.351 -3.963 1.00 32.97 208 PRO A O 1
ATOM 1587 N N . ARG A 1 209 ? -8.794 -16.092 -5.178 1.00 41.69 209 ARG A N 1
ATOM 1588 C CA . ARG A 1 209 ? -9.807 -15.505 -6.062 1.00 41.69 209 ARG A CA 1
ATOM 1589 C C . ARG A 1 209 ? -9.372 -15.707 -7.500 1.00 41.69 209 ARG A C 1
ATOM 1591 O O . ARG A 1 209 ? -8.230 -15.437 -7.857 1.00 41.69 209 ARG A O 1
ATOM 1598 N N . THR A 1 210 ? -10.316 -16.162 -8.302 1.00 35.66 210 THR A N 1
ATOM 1599 C CA . THR A 1 210 ? -10.280 -16.129 -9.758 1.00 35.66 210 THR A CA 1
ATOM 1600 C C . THR A 1 210 ? -10.199 -14.678 -10.231 1.00 35.66 210 THR A C 1
ATOM 1602 O O . THR A 1 210 ? -11.007 -13.841 -9.827 1.00 35.66 210 THR A O 1
ATOM 1605 N N . LEU A 1 211 ? -9.211 -14.381 -11.074 1.00 38.00 211 LEU A N 1
ATOM 1606 C CA . LEU A 1 211 ? -9.108 -13.118 -11.799 1.00 38.00 211 LEU A CA 1
ATOM 1607 C C . LEU A 1 211 ? -9.737 -13.291 -13.186 1.00 38.00 211 LEU A C 1
ATOM 1609 O O . LEU A 1 211 ? -9.491 -14.293 -13.853 1.00 38.00 211 LEU A O 1
ATOM 1613 N N . GLY A 1 212 ? -10.523 -12.300 -13.608 1.00 43.41 212 GLY A N 1
ATOM 1614 C CA . GLY A 1 212 ? -11.109 -12.221 -14.946 1.00 43.41 212 GLY A CA 1
ATOM 1615 C C . GLY A 1 212 ? -12.630 -12.126 -14.911 1.00 43.41 212 GLY A C 1
ATOM 1616 O O . GLY A 1 212 ? -13.325 -13.136 -14.967 1.00 43.41 212 GLY A O 1
ATOM 1617 N N . VAL A 1 213 ? -13.162 -10.903 -14.849 1.00 46.50 213 VAL A N 1
ATOM 1618 C CA . VAL A 1 213 ? -14.567 -10.667 -15.200 1.00 46.50 213 VAL A CA 1
ATOM 1619 C C . VAL A 1 213 ? -14.645 -10.714 -16.725 1.00 46.50 213 VAL A C 1
ATOM 1621 O O . VAL A 1 213 ? -14.253 -9.771 -17.410 1.00 46.50 213 VAL A O 1
ATOM 1624 N N . LEU A 1 214 ? -15.093 -11.845 -17.268 1.00 49.41 214 LEU A N 1
ATOM 1625 C CA . LEU A 1 214 ? -15.502 -11.941 -18.668 1.00 49.41 214 LEU A CA 1
ATOM 1626 C C . LEU A 1 214 ? -16.604 -10.900 -18.920 1.00 49.41 214 LEU A C 1
ATOM 1628 O O . LEU A 1 214 ? -17.651 -10.955 -18.279 1.00 49.41 214 LEU A O 1
ATOM 1632 N N . GLY A 1 215 ? -16.367 -9.963 -19.842 1.00 61.91 215 GLY A N 1
ATOM 1633 C CA . GLY A 1 215 ? -17.386 -9.012 -20.299 1.00 61.91 215 GLY A CA 1
ATOM 1634 C C . GLY A 1 215 ? -17.213 -7.549 -19.883 1.00 61.91 215 GLY A C 1
ATOM 1635 O O . GLY A 1 215 ? -18.144 -6.784 -20.105 1.00 61.91 215 GLY A O 1
ATOM 1636 N N . ASP A 1 216 ? -16.069 -7.132 -19.326 1.00 66.75 216 ASP A N 1
ATOM 1637 C CA . ASP A 1 216 ? -15.776 -5.701 -19.143 1.00 66.75 216 ASP A CA 1
ATOM 1638 C C . ASP A 1 216 ? -15.298 -5.061 -20.468 1.00 66.75 216 ASP A C 1
ATOM 1640 O O . ASP A 1 216 ? -14.180 -5.345 -20.911 1.00 66.75 216 ASP A O 1
ATOM 1644 N N . PRO A 1 217 ? -16.100 -4.191 -21.116 1.00 61.94 217 PRO A N 1
ATOM 1645 C CA . PRO A 1 217 ? -15.721 -3.537 -22.369 1.00 61.94 217 PRO A CA 1
ATOM 1646 C C . PRO A 1 217 ? -14.584 -2.514 -22.203 1.00 61.94 217 PRO A C 1
ATOM 1648 O O . PRO A 1 217 ? -13.983 -2.115 -23.202 1.00 61.94 217 PRO A O 1
ATOM 1651 N N . PHE A 1 218 ? -14.269 -2.094 -20.972 1.00 57.00 218 PHE A N 1
ATOM 1652 C CA . PHE A 1 218 ? -13.161 -1.186 -20.666 1.00 57.00 218 PHE A CA 1
ATOM 1653 C C . PHE A 1 218 ? -11.864 -1.911 -20.301 1.00 57.00 218 PHE A C 1
ATOM 1655 O O . PHE A 1 218 ? -10.818 -1.266 -20.200 1.00 57.00 218 PHE A O 1
ATOM 1662 N N . ASN A 1 219 ? -11.878 -3.244 -20.202 1.00 59.72 219 ASN A N 1
ATOM 1663 C CA . ASN A 1 219 ? -10.675 -4.060 -20.044 1.00 59.72 219 ASN A CA 1
ATOM 1664 C C . ASN A 1 219 ? -9.941 -4.233 -21.389 1.00 59.72 219 ASN A C 1
ATOM 1666 O O . ASN A 1 219 ? -9.712 -5.336 -21.884 1.00 59.72 219 ASN A O 1
ATOM 1670 N N . ASN A 1 220 ? -9.621 -3.104 -22.020 1.00 59.25 220 ASN A N 1
ATOM 1671 C CA . ASN A 1 220 ? -8.925 -3.024 -23.291 1.00 59.25 220 ASN A CA 1
ATOM 1672 C C . ASN A 1 220 ? -7.638 -2.220 -23.100 1.00 59.25 220 ASN A C 1
ATOM 1674 O O . ASN A 1 220 ? -7.672 -1.017 -22.842 1.00 59.25 220 ASN A O 1
ATOM 1678 N N . ILE A 1 221 ? -6.494 -2.880 -23.281 1.00 55.69 221 ILE A N 1
ATOM 1679 C CA . ILE A 1 221 ? -5.162 -2.274 -23.142 1.00 55.69 221 ILE A CA 1
ATOM 1680 C C . ILE A 1 221 ? -4.969 -1.025 -24.024 1.00 55.69 221 ILE A C 1
ATOM 1682 O O . ILE A 1 221 ? -4.205 -0.126 -23.667 1.00 55.69 221 ILE A O 1
ATOM 1686 N N . LEU A 1 222 ? -5.705 -0.923 -25.139 1.00 52.25 222 LEU A N 1
ATOM 1687 C CA . LEU A 1 222 ? -5.685 0.235 -26.036 1.00 52.25 222 LEU A CA 1
ATOM 1688 C C . LEU A 1 222 ? -6.288 1.493 -25.398 1.00 52.25 222 LEU A C 1
ATOM 1690 O O . LEU A 1 222 ? -5.852 2.593 -25.720 1.00 52.25 222 LEU A O 1
ATOM 1694 N N . MET A 1 223 ? -7.251 1.347 -24.485 1.00 59.19 223 MET A N 1
ATOM 1695 C CA . MET A 1 223 ? -7.895 2.471 -23.787 1.00 59.19 223 MET A CA 1
ATOM 1696 C C . MET A 1 223 ? -7.096 2.938 -22.562 1.00 59.19 223 MET A C 1
ATOM 1698 O O . MET A 1 223 ? -7.328 4.030 -22.053 1.00 59.19 223 MET A O 1
ATOM 1702 N N . LEU A 1 224 ? -6.149 2.119 -22.096 1.00 58.78 224 LEU A N 1
ATOM 1703 C CA . LEU A 1 224 ? -5.313 2.374 -20.916 1.00 58.78 224 LEU A CA 1
ATOM 1704 C C . LEU A 1 224 ? -3.914 2.903 -21.270 1.00 58.78 224 LEU A C 1
ATOM 1706 O O . LEU A 1 224 ? -3.092 3.139 -20.385 1.00 58.78 224 LEU A O 1
ATOM 1710 N N . THR A 1 225 ? -3.635 3.086 -22.561 1.00 62.53 225 THR A N 1
ATOM 1711 C CA . THR A 1 225 ? -2.342 3.539 -23.071 1.00 62.53 225 THR A CA 1
ATOM 1712 C C . THR A 1 225 ? -2.519 4.863 -23.806 1.00 62.53 225 THR A C 1
ATOM 1714 O O . THR A 1 225 ? -3.479 5.035 -24.552 1.00 62.53 225 THR A O 1
ATOM 1717 N N . ASP A 1 226 ? -1.569 5.788 -23.647 1.00 67.62 226 ASP A N 1
ATOM 1718 C CA . ASP A 1 226 ? -1.448 6.958 -24.524 1.00 67.62 226 ASP A CA 1
ATOM 1719 C C . ASP A 1 226 ? -1.569 6.516 -25.996 1.00 67.62 226 ASP A C 1
ATOM 1721 O O . ASP A 1 226 ? -0.731 5.754 -26.486 1.00 67.62 226 ASP A O 1
ATOM 1725 N N . SER A 1 227 ? -2.590 6.992 -26.711 1.00 69.31 227 SER A N 1
ATOM 1726 C CA . SER A 1 227 ? -2.979 6.463 -28.031 1.00 69.31 227 SER A CA 1
ATOM 1727 C C . SER A 1 227 ? -1.839 6.451 -29.059 1.00 69.31 227 SER A C 1
ATOM 1729 O O . SER A 1 227 ? -1.730 5.529 -29.867 1.00 69.31 227 SER A O 1
ATOM 1731 N N . TYR A 1 228 ? -0.922 7.421 -28.984 1.00 71.25 228 TYR A N 1
ATOM 1732 C CA . TYR A 1 228 ? 0.242 7.500 -29.873 1.00 71.25 228 TYR A CA 1
ATOM 1733 C C . TYR A 1 228 ? 1.272 6.380 -29.650 1.00 71.25 228 TYR A C 1
ATOM 1735 O O . TYR A 1 228 ? 2.112 6.139 -30.515 1.00 71.25 228 TYR A O 1
ATOM 1743 N N . LYS A 1 229 ? 1.249 5.679 -28.508 1.00 76.12 229 LYS A N 1
ATOM 1744 C CA . LYS A 1 229 ? 2.173 4.565 -28.237 1.00 76.12 229 LYS A CA 1
ATOM 1745 C C . LYS A 1 229 ? 1.909 3.375 -29.147 1.00 76.12 229 LYS A C 1
ATOM 1747 O O . LYS A 1 229 ? 2.861 2.711 -29.544 1.00 76.12 229 LYS A O 1
ATOM 1752 N N . VAL A 1 230 ? 0.648 3.151 -29.517 1.00 74.25 230 VAL A N 1
ATOM 1753 C CA . VAL A 1 230 ? 0.237 2.055 -30.407 1.00 74.25 230 VAL A CA 1
ATOM 1754 C C . VAL A 1 230 ? 0.828 2.246 -31.806 1.00 74.25 230 VAL A C 1
ATOM 1756 O O . VAL A 1 230 ? 1.269 1.290 -32.436 1.00 74.25 230 VAL A O 1
ATOM 1759 N N . THR A 1 231 ? 0.925 3.493 -32.268 1.00 82.62 231 THR A N 1
ATOM 1760 C CA . THR A 1 231 ? 1.461 3.851 -33.589 1.00 82.62 231 THR A CA 1
ATOM 1761 C C . THR A 1 231 ? 2.924 4.287 -33.558 1.00 82.62 231 THR A C 1
ATOM 1763 O O . THR A 1 231 ? 3.477 4.638 -34.596 1.00 82.62 231 THR A O 1
ATOM 1766 N N . HIS A 1 232 ? 3.591 4.239 -32.401 1.00 83.31 232 HIS A N 1
ATOM 1767 C CA . HIS A 1 232 ? 4.962 4.737 -32.257 1.00 83.31 232 HIS A CA 1
ATOM 1768 C C . HIS A 1 232 ? 5.953 3.998 -33.165 1.00 83.31 232 HIS A C 1
ATOM 1770 O O . HIS A 1 232 ? 6.888 4.606 -33.675 1.00 83.31 232 HIS A O 1
ATOM 1776 N N . HIS A 1 233 ? 5.703 2.714 -33.431 1.00 84.44 233 HIS A N 1
ATOM 1777 C CA . HIS A 1 233 ? 6.516 1.906 -34.336 1.00 84.44 233 HIS A CA 1
ATOM 1778 C C . HIS A 1 233 ? 6.512 2.400 -35.790 1.00 84.44 233 HIS A C 1
ATOM 1780 O O . HIS A 1 233 ? 7.477 2.169 -36.510 1.00 84.44 233 HIS A O 1
ATOM 1786 N N . LEU A 1 234 ? 5.474 3.134 -36.205 1.00 86.62 234 LEU A N 1
ATOM 1787 C CA . LEU A 1 234 ? 5.400 3.761 -37.529 1.00 86.62 234 LEU A CA 1
ATOM 1788 C C . LEU A 1 234 ? 6.316 4.986 -37.650 1.00 86.62 234 LEU A C 1
ATOM 1790 O O . LEU A 1 234 ? 6.587 5.442 -38.755 1.00 86.62 234 LEU A O 1
ATOM 1794 N N . GLN A 1 235 ? 6.770 5.533 -36.521 1.00 86.31 235 GLN A N 1
ATOM 1795 C CA . GLN A 1 235 ? 7.672 6.685 -36.470 1.00 86.31 235 GLN A CA 1
ATOM 1796 C C . GLN A 1 235 ? 9.141 6.264 -36.351 1.00 86.31 235 GLN A C 1
ATOM 1798 O O . GLN A 1 235 ? 10.023 7.120 -36.294 1.00 86.31 235 GLN A O 1
ATOM 1803 N N . TYR A 1 236 ? 9.424 4.961 -36.276 1.00 89.50 236 TYR A N 1
ATOM 1804 C CA . TYR A 1 236 ? 10.799 4.487 -36.229 1.00 89.50 236 TYR A CA 1
ATOM 1805 C C . TYR A 1 236 ? 11.489 4.720 -37.575 1.00 89.50 236 TYR A C 1
ATOM 1807 O O . TYR A 1 236 ? 10.849 4.581 -38.621 1.00 89.50 236 TYR A O 1
ATOM 1815 N N . PRO A 1 237 ? 12.791 5.064 -37.574 1.00 91.81 237 PRO A N 1
ATOM 1816 C CA . PRO A 1 237 ? 13.543 5.217 -38.809 1.00 91.81 237 PRO A CA 1
ATOM 1817 C C . PRO A 1 237 ? 13.398 3.980 -39.714 1.00 91.81 237 PRO A C 1
ATOM 1819 O O . PRO A 1 237 ? 13.422 2.850 -39.203 1.00 91.81 237 PRO A O 1
ATOM 1822 N N . PRO A 1 238 ? 13.276 4.151 -41.044 1.00 93.69 238 PRO A N 1
ATOM 1823 C CA . PRO A 1 238 ? 13.304 3.032 -41.979 1.00 93.69 238 PRO A CA 1
ATOM 1824 C C . PRO A 1 238 ? 14.512 2.119 -41.732 1.00 93.69 238 PRO A C 1
ATOM 1826 O O . PRO A 1 238 ? 15.613 2.597 -41.457 1.00 93.69 238 PRO A O 1
ATOM 1829 N N . GLY A 1 239 ? 14.296 0.803 -41.803 1.00 94.12 239 GLY A N 1
ATOM 1830 C CA . GLY A 1 239 ? 15.332 -0.195 -41.512 1.00 94.12 239 GLY A CA 1
ATOM 1831 C C . GLY A 1 239 ? 15.537 -0.505 -40.025 1.00 94.12 239 GLY A C 1
ATOM 1832 O O . GLY A 1 239 ? 16.448 -1.262 -39.680 1.00 94.12 239 GLY A 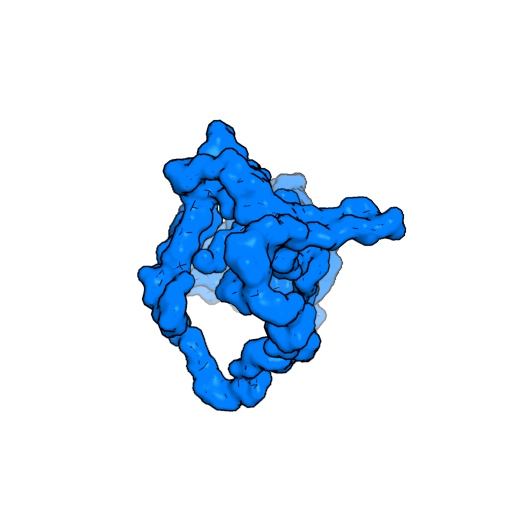O 1
ATOM 1833 N N . THR A 1 240 ? 14.698 0.035 -39.134 1.00 95.56 240 THR A N 1
ATOM 1834 C CA . THR A 1 240 ? 14.655 -0.397 -37.730 1.00 95.56 240 THR A CA 1
ATOM 1835 C C . THR A 1 240 ? 14.188 -1.850 -37.639 1.00 95.56 240 THR A C 1
ATOM 1837 O O . THR A 1 240 ? 13.086 -2.183 -38.066 1.00 95.56 240 THR A O 1
ATOM 1840 N N . SER A 1 241 ? 15.020 -2.710 -37.053 1.00 94.88 241 SER A N 1
ATOM 1841 C CA . SER A 1 241 ? 14.767 -4.154 -36.917 1.00 94.88 241 SER A CA 1
ATOM 1842 C C . SER A 1 241 ? 14.626 -4.619 -35.467 1.00 94.88 241 SER A C 1
ATOM 1844 O O . SER A 1 241 ? 13.993 -5.641 -35.211 1.00 94.88 241 SER A O 1
ATOM 1846 N N . LYS A 1 242 ? 15.202 -3.884 -34.507 1.00 94.19 242 LYS A N 1
ATOM 1847 C CA . LYS A 1 242 ? 15.088 -4.169 -33.069 1.00 94.19 242 LYS A CA 1
ATOM 1848 C C . LYS A 1 242 ? 14.964 -2.880 -32.277 1.00 94.19 242 LYS A C 1
ATOM 1850 O O . LYS A 1 242 ? 15.614 -1.890 -32.605 1.00 94.19 242 LYS A O 1
ATOM 1855 N N . ILE A 1 243 ? 14.183 -2.933 -31.204 1.00 93.56 243 ILE A N 1
ATOM 1856 C CA . ILE A 1 243 ? 14.044 -1.868 -30.213 1.00 93.56 243 ILE A CA 1
ATOM 1857 C C . ILE A 1 243 ? 14.234 -2.474 -28.833 1.00 93.56 243 ILE A C 1
ATOM 1859 O O . ILE A 1 243 ? 13.685 -3.528 -28.523 1.00 93.56 243 ILE A O 1
ATOM 1863 N N . TYR A 1 244 ? 14.988 -1.771 -28.002 1.00 94.38 244 TYR A N 1
ATOM 1864 C CA . TYR A 1 244 ? 15.166 -2.080 -26.598 1.00 94.38 244 TYR A CA 1
ATOM 1865 C C . TYR A 1 244 ? 14.605 -0.913 -25.807 1.00 94.38 244 TYR A C 1
ATOM 1867 O O . TYR A 1 244 ? 14.921 0.255 -26.046 1.00 94.38 244 TYR A O 1
ATOM 1875 N N . SER A 1 245 ? 13.707 -1.246 -24.895 1.00 93.56 245 SER A N 1
ATOM 1876 C CA . SER A 1 245 ? 13.061 -0.300 -24.005 1.00 93.56 245 SER A CA 1
ATOM 1877 C C . SER A 1 245 ? 13.141 -0.821 -22.587 1.00 93.56 245 SER A C 1
ATOM 1879 O O . SER A 1 245 ? 13.320 -2.015 -22.362 1.00 93.56 245 SER A O 1
ATOM 1881 N N . TYR A 1 246 ? 12.985 0.084 -21.639 1.00 93.38 246 TYR A N 1
ATOM 1882 C CA . TYR A 1 246 ? 13.015 -0.242 -20.231 1.00 93.38 246 TYR A CA 1
ATOM 1883 C C . TYR A 1 246 ? 11.868 0.452 -19.501 1.00 93.38 246 TYR A C 1
ATOM 1885 O O . TYR A 1 246 ? 11.359 1.495 -19.935 1.00 93.38 246 TYR A O 1
ATOM 1893 N N . PHE A 1 247 ? 11.464 -0.152 -18.389 1.00 91.06 247 PHE A N 1
ATOM 1894 C CA . PHE A 1 247 ? 10.499 0.394 -17.450 1.00 91.06 247 PHE A CA 1
ATOM 1895 C C . PHE A 1 247 ? 11.205 0.657 -16.123 1.00 91.06 247 PHE A C 1
ATOM 1897 O O . PHE A 1 247 ? 11.961 -0.187 -15.652 1.00 91.06 247 PHE A O 1
ATOM 1904 N N . GLU A 1 248 ? 10.981 1.825 -15.530 1.00 89.25 248 GLU A N 1
ATOM 1905 C CA . GLU A 1 248 ? 11.576 2.174 -14.241 1.00 89.25 248 GLU A CA 1
ATOM 1906 C C . GLU A 1 248 ? 10.627 2.993 -13.362 1.00 89.25 248 GLU A C 1
ATOM 1908 O O . GLU A 1 248 ? 9.794 3.767 -13.850 1.00 89.25 248 GLU A O 1
ATOM 1913 N N . CYS A 1 249 ? 10.831 2.877 -12.051 1.00 88.19 249 CYS A N 1
ATOM 1914 C CA . CYS A 1 249 ? 10.453 3.888 -11.072 1.00 88.19 249 CYS A CA 1
ATOM 1915 C C . CYS A 1 249 ? 11.597 4.909 -10.970 1.00 88.19 249 CYS A C 1
ATOM 1917 O O . CYS A 1 249 ? 12.756 4.525 -10.832 1.00 88.19 249 CYS A O 1
ATOM 1919 N N . ARG A 1 250 ? 11.288 6.210 -11.020 1.00 86.31 250 ARG A N 1
ATOM 1920 C CA . ARG A 1 250 ? 12.294 7.289 -10.876 1.00 86.31 250 ARG A CA 1
ATOM 1921 C C . ARG A 1 250 ? 12.249 7.926 -9.483 1.00 86.31 250 ARG A C 1
ATOM 1923 O O . ARG A 1 250 ? 12.573 9.105 -9.329 1.00 86.31 250 ARG A O 1
ATOM 1930 N N . GLY A 1 251 ? 11.779 7.157 -8.502 1.00 84.12 251 GLY A N 1
ATOM 1931 C CA . GLY A 1 251 ? 11.425 7.613 -7.161 1.00 84.12 251 GLY A CA 1
ATOM 1932 C C . GLY A 1 251 ? 10.128 8.423 -7.129 1.00 84.12 251 GLY A C 1
ATOM 1933 O O . GLY A 1 251 ? 9.461 8.626 -8.147 1.00 84.12 251 GLY A O 1
ATOM 1934 N N . GLY A 1 252 ? 9.786 8.943 -5.955 1.00 87.94 252 GLY A N 1
ATOM 1935 C CA . GLY A 1 252 ? 8.529 9.649 -5.748 1.00 87.94 252 GLY A CA 1
ATOM 1936 C C . GLY A 1 252 ? 8.148 9.698 -4.277 1.00 87.94 252 GLY A C 1
ATOM 1937 O O . GLY A 1 252 ? 8.992 9.995 -3.439 1.00 87.94 252 GLY A O 1
ATOM 1938 N N . ALA A 1 253 ? 6.872 9.462 -3.990 1.00 86.25 253 ALA A N 1
ATOM 1939 C CA . ALA A 1 253 ? 6.298 9.623 -2.660 1.00 86.25 253 ALA A CA 1
ATOM 1940 C C . ALA A 1 253 ? 6.804 8.595 -1.637 1.00 86.25 253 ALA A C 1
ATOM 1942 O O . ALA A 1 253 ? 6.813 8.906 -0.450 1.00 86.25 253 ALA A O 1
ATOM 1943 N N . TYR A 1 254 ? 7.228 7.400 -2.070 1.00 85.44 254 TYR A N 1
ATOM 1944 C CA . TYR A 1 254 ? 7.726 6.354 -1.167 1.00 85.44 254 TYR A CA 1
ATOM 1945 C C . TYR A 1 254 ? 9.200 6.029 -1.445 1.00 85.44 254 TYR A 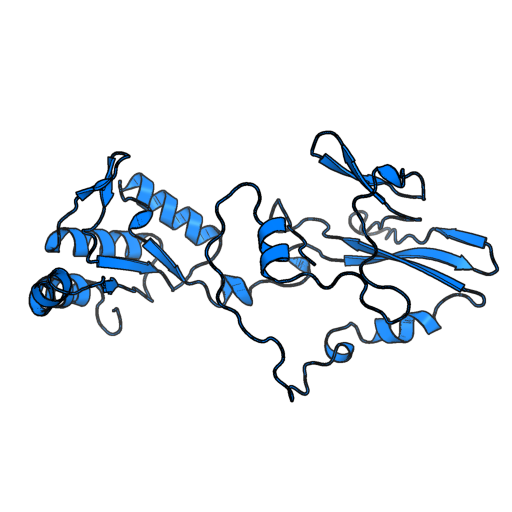C 1
ATOM 1947 O O . TYR A 1 254 ? 9.592 5.996 -2.618 1.00 85.44 254 TYR A O 1
ATOM 1955 N N . PRO A 1 255 ? 10.005 5.776 -0.395 1.00 78.75 255 PRO A N 1
ATOM 1956 C CA . PRO A 1 255 ? 11.445 5.542 -0.521 1.00 78.75 255 PRO A CA 1
ATOM 1957 C C . PRO A 1 255 ? 11.769 4.221 -1.222 1.00 78.75 255 PRO A C 1
ATOM 1959 O O . PRO A 1 255 ? 12.770 4.123 -1.926 1.00 78.75 255 PRO A O 1
ATOM 1962 N N . GLU A 1 256 ? 10.897 3.227 -1.067 1.00 76.31 256 GLU A N 1
ATOM 1963 C CA . GLU A 1 256 ? 11.053 1.898 -1.640 1.00 76.31 256 GLU A CA 1
ATOM 1964 C C . GLU A 1 256 ? 9.874 1.576 -2.558 1.00 76.31 256 GLU A C 1
ATOM 1966 O O . GLU A 1 256 ? 8.729 1.966 -2.313 1.00 76.31 256 GLU A O 1
ATOM 1971 N N . VAL A 1 257 ? 10.164 0.853 -3.639 1.00 75.06 257 VAL A N 1
ATOM 1972 C CA . VAL A 1 257 ? 9.159 0.332 -4.565 1.00 75.06 257 VAL A CA 1
ATOM 1973 C C . VAL A 1 257 ? 9.470 -1.129 -4.821 1.00 75.06 257 VAL A C 1
ATOM 1975 O O . VAL A 1 257 ? 10.493 -1.454 -5.418 1.00 75.06 257 VAL A O 1
ATOM 1978 N N . CYS A 1 258 ? 8.565 -2.007 -4.401 1.00 72.00 258 CYS A N 1
ATOM 1979 C CA . CYS A 1 258 ? 8.594 -3.405 -4.797 1.00 72.00 258 CYS A CA 1
ATOM 1980 C C . CYS A 1 258 ? 7.806 -3.553 -6.102 1.00 72.00 258 CYS A C 1
ATOM 1982 O O . CYS A 1 258 ? 6.600 -3.304 -6.133 1.00 72.00 258 CYS A O 1
ATOM 1984 N N . PHE A 1 259 ? 8.488 -3.938 -7.180 1.00 69.12 259 PHE A N 1
ATOM 1985 C CA . PHE A 1 259 ? 7.824 -4.389 -8.396 1.00 69.12 259 PHE A CA 1
ATOM 1986 C C . PHE A 1 259 ? 7.695 -5.908 -8.323 1.00 69.12 259 PHE A C 1
ATOM 1988 O O . PHE A 1 259 ? 8.697 -6.609 -8.202 1.00 69.12 259 PHE A O 1
ATOM 1995 N N . PHE A 1 260 ? 6.468 -6.412 -8.367 1.00 64.50 260 PHE A N 1
ATOM 1996 C CA . PHE A 1 260 ? 6.191 -7.839 -8.346 1.00 64.50 260 PHE A CA 1
ATOM 1997 C C . PHE A 1 260 ? 5.379 -8.196 -9.596 1.00 64.50 260 PHE A C 1
ATOM 1999 O O . PHE A 1 260 ? 4.338 -7.603 -9.876 1.00 64.50 260 PHE A O 1
ATOM 2006 N N . GLY A 1 261 ? 5.929 -9.113 -10.384 1.00 48.88 261 GLY A N 1
ATOM 2007 C CA . GLY A 1 261 ? 5.491 -9.490 -11.726 1.00 48.88 261 GLY A CA 1
ATOM 2008 C C . GLY A 1 261 ? 6.559 -10.389 -12.299 1.00 48.88 261 GLY A C 1
ATOM 2009 O O . GLY A 1 261 ? 7.606 -9.840 -12.690 1.00 48.88 261 GLY A O 1
#

InterPro domains:
  IPR013785 Aldolase-type TIM barrel [G3DSA:3.20.20.70] (1-141)
  IPR016471 Nicotinamide phosphoribosyl transferase [PTHR43816] (1-202)
  IPR036068 Nicotinate phosphoribosyltransferase-like, C-terminal [SSF51690] (1-199)
  IPR041525 Nicotinate/nicotinamide phosphoribosyltransferase [PF04095] (2-157)
  IPR041529 Nicotinamide phosphoribosyltransferase, N-terminal domain [PF18127] (220-261)

Sequence (261 aa):
SDSYDIFKACEEYWGTALKDIIEKRDGFLVVRPDSGELPTIVLQVLEKLAGKFGTVESSNGYKLLPPCIRVIQGDGIDIFSLEMILGAMKEAGWAADNLAFGSGGALLQKLHRDTQKCAFKCSYALVNGEGVDVVKDPVTDPGKKSKKGRLTLELKDGVFTTVTEGKGAAELDQLVEVFRDGRLLIDDTFATVRSRANLNTVAPRCVPRTLGVLGDPFNNILMLTDSYKVTHHLQYPPGTSKIYSYFECRGGAYPEVCFFG

Secondary structure (DSSP, 8-state):
--SS-HHHIIIIIIIIITHHHHHTSSS-EEE---SS-TTHHHHHHHHHHHHHH--EE-TTS-EE--TTEEEEE-SS--HHHHHHHHHHHHHTTB-GGGEEE--SHHHHTS--GGGGT-EEEEEEEEETTEEEE-----TT-GGGPPP-SS-EEEEETTEEEEE-TT-S-TTTB-----EETTEES----HHHHHHHH-SSSPPPPPPP-----TT-TT--TTTSS-GGGTTGGGGSPTTEEEEEEEEE----SSS------